Protein AF-A0A9E4Y826-F1 (afdb_monomer)

Secondary structure (DSSP, 8-state):
--GGG----TTSHHHHHHHHHHHHHHHHHHHHHHHHHHHHHHHHTTT---S---------EEEEEEPPPTTS-----S--S-SEEEEEESEEE--TT-EEEE---SSS-EEEEEE---TTTTSEEE-S--BSS-HHHHHHH--HHHHHHHHHHTT-EE-GGGTTTTGGGSGGGB--HHHHHHTTTTTEEEEEEE--SEE---

Mean predicted aligned error: 6.21 Å

Foldseek 3Di:
DPPVPDDDDPPDPVVVVVVVVQVVVVVVVVVVVVVVVVVVCVVCVVPDDDPDDDDDDWDAFHKDADADDPPDDPDDDDRPGRPDIDGGHQKTAQAAQDWHKADEFLLAKIFTKHWNRDVVCVRMAGNYQDFPDDLVRLLVPPDLVVLVVSNVVSQAAEDSVCSSVCSCRRNNRGHDRVVSVVVCVNTIDTPDIGRHRYDYDD

Sequence (202 aa):
EHRDLSYLPQGTDGYHSYVHDMLWAQRWAKLNRMRMMTAVEGAIHRHITPSRVVDFDCHHNYAEALEPPESAPESGTDSDAPERWLIRKGAIAAYEGMLGVVPGSMGTDSYIVRGLGNEDALNTAPHGAGRMLGRGEARRTLSVDEFKSEMEAAGRVWDMHRADRLLDEAPSAYKPIEQVIADSDQLIEVEYQLSAIINCKG

Solvent-accessible surface area (backbone atoms only — not comparable to full-atom values): 11808 Å² total; per-residue (Å²): 132,63,83,91,69,74,82,65,62,84,92,35,72,66,27,55,52,48,53,52,53,50,53,50,51,53,51,50,52,50,53,51,50,52,54,51,48,56,53,50,51,60,56,47,58,76,79,47,84,75,95,73,87,87,86,84,84,72,64,30,73,49,72,45,74,38,77,70,62,94,85,58,80,86,79,82,68,100,58,95,61,61,86,40,74,50,75,33,75,64,24,22,66,9,40,62,74,34,70,34,59,32,46,39,44,80,49,46,50,27,34,37,30,29,13,59,37,31,67,93,55,68,22,37,35,73,25,45,35,52,70,73,42,56,56,75,50,21,58,72,72,57,53,56,68,57,45,50,50,52,31,56,75,49,66,42,47,58,68,69,91,45,36,81,81,40,35,55,50,29,46,89,23,37,41,65,40,66,56,52,54,63,76,31,62,78,24,39,46,82,75,42,84,42,77,63,60,69,51,91,83,133

Structure (mmCIF, N/CA/C/O backbone):
data_AF-A0A9E4Y826-F1
#
_entry.id   AF-A0A9E4Y826-F1
#
loop_
_atom_site.group_PDB
_atom_site.id
_atom_site.type_symbol
_atom_site.label_atom_id
_atom_site.label_alt_id
_atom_site.label_comp_id
_atom_site.label_asym_id
_atom_site.label_entity_id
_atom_site.label_seq_id
_atom_site.pdbx_PDB_ins_code
_atom_site.Cartn_x
_atom_site.Cartn_y
_atom_site.Cartn_z
_atom_site.occupancy
_atom_site.B_iso_or_equiv
_atom_site.auth_seq_id
_atom_site.auth_comp_id
_atom_site.auth_asym_id
_atom_site.auth_atom_id
_atom_site.pdbx_PDB_model_num
ATOM 1 N N . GLU A 1 1 ? 3.886 7.135 30.939 1.00 58.72 1 GLU A N 1
ATOM 2 C CA . GLU A 1 1 ? 3.181 6.949 29.653 1.00 58.72 1 GLU A CA 1
ATOM 3 C C . GLU A 1 1 ? 4.199 6.839 28.533 1.00 58.72 1 GLU A C 1
ATOM 5 O O . GLU A 1 1 ? 5.200 7.551 28.567 1.00 58.72 1 GLU A O 1
ATOM 10 N N . HIS A 1 2 ? 3.998 5.920 27.588 1.00 69.69 2 HIS A N 1
ATOM 11 C CA . HIS A 1 2 ? 4.854 5.822 26.409 1.00 69.69 2 HIS A CA 1
ATOM 12 C C . HIS A 1 2 ? 4.436 6.923 25.431 1.00 69.69 2 HIS A C 1
ATOM 14 O O . HIS A 1 2 ? 3.288 6.939 24.994 1.00 69.69 2 HIS A O 1
ATOM 20 N N . ARG A 1 3 ? 5.343 7.851 25.102 1.00 77.50 3 ARG A N 1
ATOM 21 C CA . ARG A 1 3 ? 5.033 9.053 24.301 1.00 77.50 3 ARG A CA 1
ATOM 22 C C . ARG A 1 3 ? 4.355 8.720 22.962 1.00 77.50 3 ARG A C 1
ATOM 24 O O . ARG A 1 3 ? 3.469 9.448 22.524 1.00 77.50 3 ARG A O 1
ATOM 31 N N . ASP A 1 4 ? 4.717 7.581 22.376 1.00 81.62 4 ASP A N 1
ATOM 32 C CA . ASP A 1 4 ? 4.201 7.118 21.080 1.00 81.62 4 ASP A CA 1
ATOM 33 C C . ASP A 1 4 ? 2.867 6.351 21.159 1.00 81.62 4 ASP A C 1
ATOM 35 O O . ASP A 1 4 ? 2.341 5.942 20.129 1.00 81.62 4 ASP A O 1
ATOM 39 N N . LEU A 1 5 ? 2.314 6.154 22.363 1.00 88.06 5 LEU A N 1
ATOM 40 C CA . LEU A 1 5 ? 1.029 5.480 22.609 1.00 88.06 5 LEU A CA 1
ATOM 41 C C . LEU A 1 5 ? 0.005 6.427 23.258 1.00 88.06 5 LEU A C 1
ATOM 43 O O . LEU A 1 5 ? -0.846 6.004 24.038 1.00 88.06 5 LEU A O 1
ATOM 47 N N . SER A 1 6 ? 0.114 7.726 22.967 1.00 89.19 6 SER A N 1
ATOM 48 C CA . SER A 1 6 ? -0.864 8.728 23.404 1.00 89.19 6 SER A CA 1
ATOM 49 C C . SER A 1 6 ? -2.255 8.406 22.841 1.00 89.19 6 SER A C 1
ATOM 51 O O . SER A 1 6 ? -2.379 8.067 21.664 1.00 89.19 6 SER A O 1
ATOM 53 N N . TYR A 1 7 ? -3.298 8.542 23.660 1.00 89.69 7 TYR A N 1
ATOM 54 C CA . TYR A 1 7 ? -4.688 8.280 23.278 1.00 89.69 7 TYR A CA 1
ATOM 55 C C . TYR A 1 7 ? -5.623 9.365 23.824 1.00 89.69 7 TYR A C 1
ATOM 57 O O . TYR A 1 7 ? -5.281 10.080 24.766 1.00 89.69 7 TYR A O 1
ATOM 65 N N . LEU A 1 8 ? -6.806 9.487 23.221 1.00 89.69 8 LEU A N 1
ATOM 66 C CA . LEU A 1 8 ? -7.865 10.395 23.660 1.00 89.69 8 LEU A CA 1
ATOM 67 C C . LEU A 1 8 ? -9.017 9.561 24.234 1.00 89.69 8 LEU A C 1
ATOM 69 O O . LEU A 1 8 ? -9.577 8.750 23.494 1.00 89.69 8 LEU A O 1
ATOM 73 N N . PRO A 1 9 ? -9.374 9.722 25.521 1.00 88.81 9 PRO A N 1
ATOM 74 C CA . PRO A 1 9 ? -10.486 8.983 26.106 1.00 88.81 9 PRO A CA 1
ATOM 75 C C . PRO A 1 9 ? -11.803 9.280 25.381 1.00 88.81 9 PRO A C 1
ATOM 77 O O . PRO A 1 9 ? -12.126 10.443 25.116 1.00 88.81 9 PRO A O 1
ATOM 80 N N . GLN A 1 10 ? -12.563 8.229 25.077 1.00 85.81 10 GLN A N 1
ATOM 81 C CA . GLN A 1 10 ? -13.866 8.332 24.424 1.00 85.81 10 GLN A CA 1
ATOM 82 C C . GLN A 1 10 ? -14.834 9.190 25.249 1.00 85.81 10 GLN A C 1
ATOM 84 O O . GLN A 1 10 ? -14.809 9.162 26.478 1.00 85.81 10 GLN A O 1
ATOM 89 N N . GLY A 1 11 ? -15.661 9.983 24.565 1.00 83.62 11 GLY A N 1
ATOM 90 C CA . GLY A 1 11 ? -16.609 10.907 25.199 1.00 83.62 11 GLY A CA 1
ATOM 91 C C . GLY A 1 11 ? -16.012 12.253 25.630 1.00 83.62 11 GLY A C 1
ATOM 92 O O . GLY A 1 11 ? -16.741 13.114 26.109 1.00 83.62 11 GLY A O 1
ATOM 93 N N . THR A 1 12 ? -14.702 12.469 25.464 1.00 89.94 12 THR A N 1
ATOM 94 C CA . THR A 1 12 ? -14.084 13.788 25.693 1.00 89.94 12 THR A CA 1
ATOM 95 C C . THR A 1 12 ? -14.201 14.691 24.463 1.00 89.94 12 THR A C 1
ATOM 97 O O . THR A 1 12 ? -14.168 14.208 23.331 1.00 89.94 12 THR A O 1
ATOM 100 N N . ASP A 1 13 ? -14.232 16.014 24.652 1.00 91.06 13 ASP A N 1
ATOM 101 C CA . ASP A 1 13 ? -14.236 16.987 23.541 1.00 91.06 13 ASP A CA 1
ATOM 102 C C . ASP A 1 13 ? -13.064 16.775 22.569 1.00 91.06 13 ASP A C 1
ATOM 104 O O . ASP A 1 13 ? -13.214 16.887 21.349 1.00 91.06 13 ASP A O 1
ATOM 108 N N . GLY A 1 14 ? -11.894 16.412 23.111 1.00 92.25 14 GLY A N 1
ATOM 109 C CA . GLY A 1 14 ? -10.711 16.072 22.324 1.00 92.25 14 GLY A CA 1
ATOM 110 C C . GLY A 1 14 ? -10.938 14.846 21.439 1.00 92.25 14 GLY A C 1
ATOM 111 O O . GLY A 1 14 ? -10.606 14.886 20.256 1.00 92.25 14 GLY A O 1
ATOM 112 N N . TYR A 1 15 ? -11.551 13.787 21.977 1.00 90.50 15 TYR A N 1
ATOM 113 C CA . TYR A 1 15 ? -11.939 12.604 21.204 1.00 90.50 15 TYR A CA 1
ATOM 114 C C . TYR A 1 15 ? -12.922 12.956 20.082 1.00 90.50 15 TYR A C 1
ATOM 116 O O . TYR A 1 15 ? -12.680 12.590 18.934 1.00 90.50 15 TYR A O 1
ATOM 124 N N . HIS A 1 16 ? -13.989 13.702 20.383 1.00 86.12 16 HIS A N 1
ATOM 125 C CA . HIS A 1 16 ? -14.987 14.082 19.377 1.00 86.12 16 HIS A CA 1
ATOM 126 C C . HIS A 1 16 ? -14.372 14.918 18.250 1.00 86.12 16 HIS A C 1
ATOM 128 O O . HIS A 1 16 ? -14.622 14.646 17.074 1.00 86.12 16 HIS A O 1
ATOM 134 N N . SER A 1 17 ? -13.510 15.875 18.603 1.00 92.31 17 SER A N 1
ATOM 135 C CA . SER A 1 17 ? -12.782 16.699 17.632 1.00 92.31 17 SER A CA 1
ATOM 136 C C . SER A 1 17 ? -11.847 15.851 16.764 1.00 92.31 17 SER A C 1
ATOM 138 O O . SER A 1 17 ? -11.862 15.963 15.541 1.00 92.31 17 SER A O 1
ATOM 140 N N . TYR A 1 18 ? -11.081 14.941 17.379 1.00 93.12 18 TYR A N 1
ATOM 141 C CA . TYR A 1 18 ? -10.186 14.041 16.652 1.00 93.12 18 TYR A CA 1
ATOM 142 C C . TYR A 1 18 ? -10.940 13.131 15.679 1.00 93.12 18 TYR A C 1
ATOM 144 O O . TYR A 1 18 ? -10.547 13.033 14.519 1.00 93.12 18 TYR A O 1
ATOM 152 N N . VAL A 1 19 ? -12.020 12.481 16.124 1.00 90.56 19 VAL A N 1
ATOM 153 C CA . VAL A 1 19 ? -12.812 11.582 15.272 1.00 90.56 19 VAL A CA 1
ATOM 154 C C . VAL A 1 19 ? -13.410 12.348 14.095 1.00 90.56 19 VAL A C 1
ATOM 156 O O . VAL A 1 19 ? -13.312 11.882 12.960 1.00 90.56 19 VAL A O 1
ATOM 159 N N . HIS A 1 20 ? -13.975 13.533 14.340 1.00 88.19 20 HIS A N 1
ATOM 160 C CA . HIS A 1 20 ? -14.485 14.402 13.282 1.00 88.19 20 HIS A CA 1
ATOM 161 C C . HIS A 1 20 ? -13.407 14.699 12.224 1.00 88.19 20 HIS A C 1
ATOM 163 O O . HIS A 1 20 ? -13.611 14.434 11.034 1.00 88.19 20 HIS A O 1
ATOM 169 N N . ASP A 1 21 ? -12.243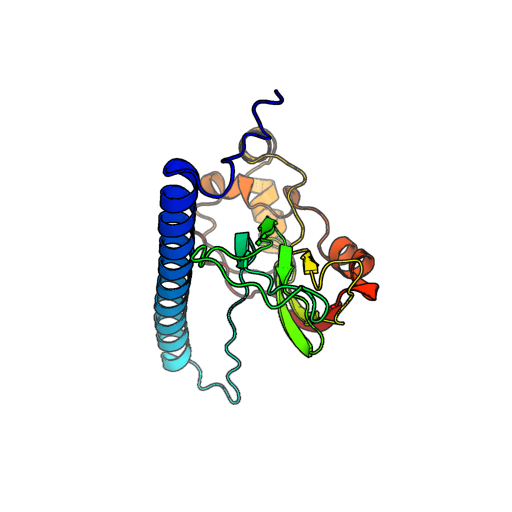 15.191 12.653 1.00 95.62 21 ASP A N 1
ATOM 170 C CA . ASP A 1 21 ? -11.164 15.601 11.751 1.00 95.62 21 ASP A CA 1
ATOM 171 C C . ASP A 1 21 ? -10.527 14.408 11.026 1.00 95.62 21 ASP A C 1
ATOM 173 O O . ASP A 1 21 ? -10.215 14.489 9.835 1.00 95.62 21 ASP A O 1
ATOM 177 N N . MET A 1 22 ? -10.384 13.271 11.710 1.00 94.19 22 MET A N 1
ATOM 178 C CA . MET A 1 22 ? -9.906 12.018 11.129 1.00 94.19 22 MET A CA 1
ATOM 179 C C . MET A 1 22 ? -10.846 11.537 10.018 1.00 94.19 22 MET A C 1
ATOM 181 O O . MET A 1 22 ? -10.390 11.260 8.906 1.00 94.19 22 MET A O 1
ATOM 185 N N . LEU A 1 23 ? -12.157 11.471 10.273 1.00 91.62 23 LEU A N 1
ATOM 186 C CA . LEU A 1 23 ? -13.143 11.054 9.271 1.00 91.62 23 LEU A CA 1
ATOM 187 C C . LEU A 1 23 ? -13.183 12.024 8.083 1.00 91.62 23 LEU A C 1
ATOM 189 O O . LEU A 1 23 ? -13.259 11.590 6.926 1.00 91.62 23 LEU A O 1
ATOM 193 N N . TRP A 1 24 ? -13.063 13.329 8.344 1.00 95.19 24 TRP A N 1
ATOM 194 C CA . TRP A 1 24 ? -12.927 14.337 7.296 1.00 95.19 24 TRP A CA 1
ATOM 195 C C . TRP A 1 24 ? -11.676 14.098 6.437 1.00 95.19 24 TRP A C 1
ATOM 197 O O . TRP A 1 24 ? -11.775 14.067 5.207 1.00 95.19 24 TRP A O 1
ATOM 207 N N . ALA A 1 25 ? -10.517 13.851 7.056 1.00 97.62 25 ALA A N 1
ATOM 208 C CA . ALA A 1 25 ? -9.260 13.599 6.353 1.00 97.62 25 ALA A CA 1
ATOM 209 C C .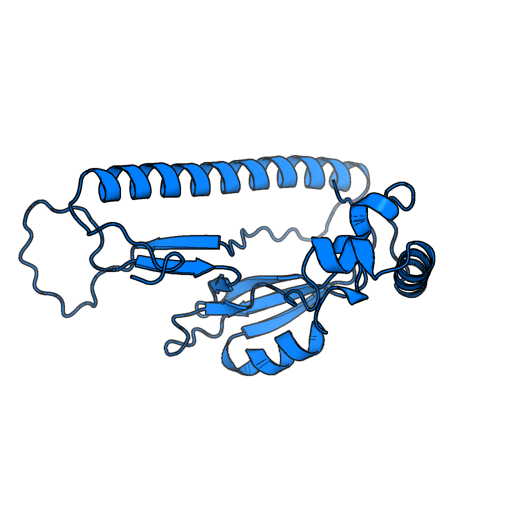 ALA A 1 25 ? -9.319 12.316 5.506 1.00 97.62 25 ALA A C 1
ATOM 211 O O . ALA A 1 25 ? -8.872 12.311 4.356 1.00 97.62 25 ALA A O 1
ATOM 212 N N . GLN A 1 26 ? -9.937 11.249 6.025 1.00 95.25 26 GLN A N 1
ATOM 213 C CA . GLN A 1 26 ? -10.173 10.011 5.274 1.00 95.25 26 GLN A CA 1
ATOM 214 C C . GLN A 1 26 ? -11.049 10.261 4.039 1.00 95.25 26 GLN A C 1
ATOM 216 O O . GLN A 1 26 ? -10.732 9.787 2.943 1.00 95.25 26 GLN A O 1
ATOM 221 N N . ARG A 1 27 ? -12.125 11.049 4.184 1.00 94.38 27 ARG A N 1
ATOM 222 C CA . ARG A 1 27 ? -13.000 11.430 3.066 1.00 94.38 27 ARG A CA 1
ATOM 223 C C . ARG A 1 27 ? -12.259 12.274 2.032 1.00 94.38 27 ARG A C 1
ATOM 225 O O . ARG A 1 27 ? -12.389 12.014 0.836 1.00 94.38 27 ARG A O 1
ATOM 232 N N . TRP A 1 28 ? -11.473 13.253 2.476 1.00 96.94 28 TRP A N 1
ATOM 233 C CA . TRP A 1 28 ? -10.645 14.069 1.591 1.00 96.94 28 TRP A CA 1
ATOM 234 C C . TRP A 1 28 ? -9.667 13.199 0.791 1.00 96.94 28 TRP A C 1
ATOM 236 O O . TRP A 1 28 ? -9.604 13.315 -0.432 1.00 96.94 28 TRP A O 1
ATOM 246 N N . ALA A 1 29 ? -8.975 12.264 1.451 1.00 96.25 29 ALA A N 1
ATOM 247 C CA . ALA A 1 29 ? -8.018 11.369 0.804 1.00 96.25 29 ALA A CA 1
ATOM 248 C C . ALA A 1 29 ? -8.681 10.481 -0.261 1.00 96.25 29 ALA A C 1
ATOM 250 O O . ALA A 1 29 ? -8.135 10.333 -1.356 1.00 96.25 29 ALA A O 1
ATOM 251 N N . LYS A 1 30 ? -9.878 9.947 0.023 1.00 94.44 30 LYS A N 1
ATOM 252 C CA . LYS A 1 30 ? -10.675 9.188 -0.952 1.00 94.44 30 LYS A CA 1
ATOM 253 C C . LYS A 1 30 ? -11.028 10.039 -2.172 1.00 94.44 30 LYS A C 1
ATOM 255 O O . LYS A 1 30 ? -10.778 9.625 -3.300 1.00 94.44 30 LYS A O 1
ATOM 260 N N . LEU A 1 31 ? -11.552 11.248 -1.961 1.00 96.19 31 LEU A N 1
ATOM 261 C CA . LEU A 1 31 ? -11.911 12.154 -3.057 1.00 96.19 31 LEU A CA 1
ATOM 262 C C . LEU A 1 31 ? -10.691 12.573 -3.886 1.00 96.19 31 LEU A C 1
ATOM 264 O O . LEU A 1 31 ? -10.787 12.662 -5.109 1.00 96.19 31 LEU A O 1
ATOM 268 N N . ASN A 1 32 ? -9.538 12.779 -3.247 1.00 96.56 32 ASN A N 1
ATOM 269 C CA . ASN A 1 32 ? -8.286 13.050 -3.944 1.00 96.56 32 ASN A CA 1
ATOM 270 C C . ASN A 1 32 ? -7.879 11.869 -4.844 1.00 96.56 32 ASN A C 1
ATOM 272 O O . ASN A 1 32 ? -7.608 12.072 -6.027 1.00 96.56 32 ASN A O 1
ATOM 276 N N . ARG A 1 33 ? -7.913 10.628 -4.329 1.00 95.19 33 ARG A N 1
ATOM 277 C CA . ARG A 1 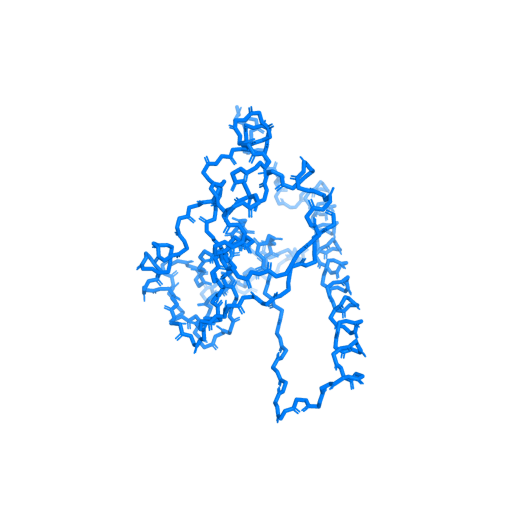33 ? -7.649 9.417 -5.131 1.00 95.19 33 ARG A CA 1
ATOM 278 C C . ARG A 1 33 ? -8.616 9.275 -6.298 1.00 95.19 33 ARG A C 1
ATOM 280 O O . ARG A 1 33 ? -8.160 9.072 -7.416 1.00 95.19 33 ARG A O 1
ATOM 287 N N . MET A 1 34 ? -9.912 9.482 -6.075 1.00 94.62 34 MET A N 1
ATOM 288 C CA . MET A 1 34 ? -10.911 9.446 -7.148 1.00 94.62 34 MET A CA 1
ATOM 289 C C . MET A 1 34 ? -10.604 10.467 -8.252 1.00 94.62 34 MET A C 1
ATOM 291 O O . MET A 1 34 ? -10.680 10.140 -9.432 1.00 94.62 34 MET A O 1
ATOM 295 N N . ARG A 1 35 ? -10.196 11.694 -7.894 1.00 96.31 35 ARG A N 1
ATOM 296 C CA . ARG A 1 35 ? -9.804 12.712 -8.884 1.00 96.31 35 ARG A CA 1
ATOM 297 C C . ARG A 1 35 ? -8.557 12.318 -9.672 1.00 96.31 35 ARG A C 1
ATOM 299 O O . ARG A 1 35 ? -8.529 12.539 -10.881 1.00 96.31 35 ARG A O 1
ATOM 306 N N . MET A 1 36 ? -7.558 11.725 -9.017 1.00 94.50 36 MET A N 1
ATOM 307 C CA . MET A 1 36 ? -6.372 11.195 -9.698 1.00 94.50 36 MET A CA 1
ATOM 308 C C . MET A 1 36 ? -6.737 10.047 -10.645 1.00 94.50 36 MET A C 1
ATOM 310 O O . MET A 1 36 ? -6.301 10.064 -11.793 1.00 94.50 36 MET A O 1
ATOM 314 N N . MET A 1 37 ? -7.584 9.108 -10.209 1.00 93.31 37 MET A N 1
ATOM 315 C CA . MET A 1 37 ? -8.044 7.988 -11.037 1.00 93.31 37 MET A CA 1
ATOM 316 C C . MET A 1 37 ? -8.761 8.475 -12.293 1.00 93.31 37 MET A C 1
ATOM 318 O O . MET A 1 37 ? -8.372 8.090 -13.390 1.00 93.31 37 MET A O 1
ATOM 322 N N . THR A 1 38 ? -9.697 9.422 -12.171 1.00 93.88 38 THR A N 1
ATOM 323 C CA . THR A 1 38 ? -10.363 10.023 -13.339 1.00 93.88 38 THR A CA 1
ATOM 324 C C . THR A 1 38 ? -9.366 10.645 -14.325 1.00 93.88 38 THR A C 1
ATOM 326 O O . THR A 1 38 ? -9.525 10.519 -15.540 1.00 93.88 38 THR A O 1
ATOM 329 N N . ALA A 1 39 ? -8.326 11.326 -13.831 1.00 94.75 39 ALA A N 1
ATOM 330 C CA . ALA A 1 39 ? -7.310 11.930 -14.692 1.00 94.75 39 ALA A CA 1
ATOM 331 C C . ALA A 1 39 ? -6.446 10.875 -15.408 1.00 94.75 39 ALA A C 1
ATOM 333 O O . ALA A 1 39 ? -6.153 11.031 -16.597 1.00 94.75 39 ALA A O 1
ATOM 334 N N . VAL A 1 40 ? -6.065 9.802 -14.706 1.00 91.88 40 VAL A N 1
ATOM 335 C CA . VAL A 1 40 ? -5.280 8.686 -15.256 1.00 91.88 40 VAL A CA 1
ATOM 336 C C . VAL A 1 40 ? -6.088 7.906 -16.288 1.00 91.88 40 VAL A C 1
ATOM 338 O O . VAL A 1 40 ? -5.608 7.708 -17.402 1.00 91.88 40 VAL A O 1
ATOM 341 N N . GLU A 1 41 ? -7.331 7.539 -15.981 1.00 91.75 41 GLU A N 1
ATOM 342 C CA . GLU A 1 41 ? -8.238 6.882 -16.929 1.00 91.75 41 GLU A CA 1
ATOM 343 C C . GLU A 1 41 ? -8.442 7.734 -18.180 1.00 91.75 41 GLU A C 1
ATOM 345 O O . GLU A 1 41 ? -8.295 7.248 -19.299 1.00 91.75 41 GLU A O 1
ATOM 350 N N . GLY A 1 42 ? -8.687 9.037 -18.006 1.00 93.25 42 GLY A N 1
ATOM 351 C CA . GLY A 1 42 ? -8.801 9.972 -19.119 1.00 93.25 42 GLY A CA 1
ATOM 352 C C . GLY A 1 42 ? -7.527 10.068 -19.964 1.00 93.25 42 GLY A C 1
ATOM 353 O O . GLY A 1 42 ? -7.611 10.341 -21.160 1.00 93.25 42 GLY A O 1
ATOM 354 N N . ALA A 1 43 ? -6.346 9.848 -19.379 1.00 92.94 43 ALA A N 1
ATOM 355 C CA . ALA A 1 43 ? -5.087 9.785 -20.115 1.00 92.94 43 ALA A CA 1
ATOM 356 C C . ALA A 1 43 ? -4.917 8.475 -20.886 1.00 92.94 43 ALA A C 1
ATOM 358 O O . ALA A 1 43 ? -4.550 8.512 -22.060 1.00 92.94 43 ALA A O 1
ATOM 359 N N . ILE A 1 44 ? -5.241 7.346 -20.258 1.00 91.31 44 ILE A N 1
ATOM 360 C CA . ILE A 1 44 ? -5.169 6.018 -20.874 1.00 91.31 44 ILE A CA 1
ATOM 361 C C . ILE A 1 44 ? -6.166 5.913 -22.035 1.00 91.31 44 ILE A C 1
ATOM 363 O O . ILE A 1 44 ? -5.780 5.513 -23.132 1.00 91.31 44 ILE A O 1
ATOM 367 N N . HIS A 1 45 ? -7.411 6.365 -21.847 1.00 92.69 45 HIS A N 1
ATOM 368 C CA . HIS A 1 45 ? -8.480 6.289 -22.851 1.00 92.69 45 HIS A CA 1
ATOM 369 C C . HIS A 1 45 ? -8.207 7.070 -24.143 1.00 92.69 45 HIS A C 1
ATOM 371 O O . HIS A 1 45 ? -8.829 6.790 -25.165 1.00 92.69 45 HIS A O 1
ATOM 377 N N . ARG A 1 46 ? -7.256 8.016 -24.147 1.00 95.12 46 ARG A N 1
ATOM 378 C CA . ARG A 1 46 ? -6.819 8.691 -25.384 1.00 95.12 46 ARG A CA 1
ATOM 379 C C . ARG A 1 46 ? -5.990 7.798 -26.305 1.00 95.12 46 ARG A C 1
ATOM 381 O O . ARG A 1 46 ? -5.858 8.114 -27.483 1.00 95.12 46 ARG A O 1
ATOM 388 N N . HIS A 1 47 ? -5.412 6.726 -25.772 1.00 94.44 47 HIS A N 1
ATOM 389 C CA . HIS A 1 47 ? -4.479 5.860 -26.491 1.00 94.44 47 HIS A CA 1
ATOM 390 C C . HIS A 1 47 ? -4.932 4.399 -26.531 1.00 94.44 47 HIS A C 1
ATOM 392 O O . HIS A 1 47 ? -4.570 3.680 -27.458 1.00 94.44 47 HIS A O 1
ATOM 398 N N . ILE A 1 48 ? -5.706 3.955 -25.539 1.00 91.94 48 ILE A N 1
ATOM 399 C CA . ILE A 1 48 ? -6.114 2.562 -25.360 1.00 91.94 48 ILE A CA 1
ATOM 400 C C . ILE A 1 48 ? -7.600 2.524 -25.006 1.00 91.94 48 ILE A C 1
ATOM 402 O O . ILE A 1 48 ? -8.041 3.212 -24.091 1.00 91.94 48 ILE A O 1
ATOM 406 N N . THR A 1 49 ? -8.368 1.672 -25.682 1.00 92.56 49 THR A N 1
ATOM 407 C CA . THR A 1 49 ? -9.730 1.324 -25.259 1.00 92.56 49 THR A CA 1
ATOM 408 C C . THR A 1 49 ? -9.686 -0.017 -24.524 1.00 92.56 49 THR A C 1
ATOM 410 O O . THR A 1 49 ? -9.462 -1.042 -25.171 1.00 92.56 49 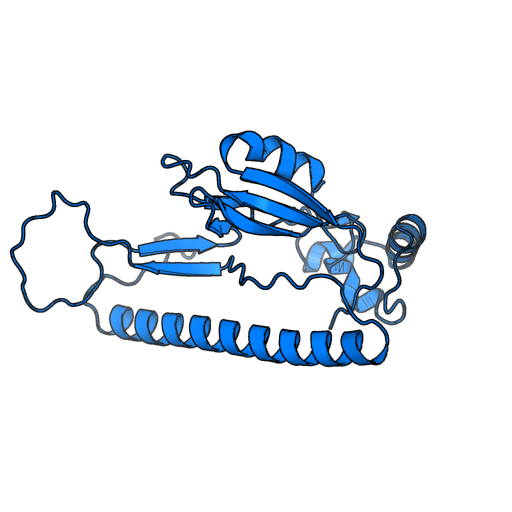THR A O 1
ATOM 413 N N . PRO A 1 50 ? -9.845 -0.045 -23.189 1.00 88.38 50 PRO A N 1
ATOM 414 C CA . PRO A 1 50 ? -9.793 -1.290 -22.437 1.00 88.38 50 PRO A CA 1
ATOM 415 C C . PRO A 1 50 ? -11.017 -2.159 -22.739 1.00 88.38 50 PRO A C 1
ATOM 417 O O . PRO A 1 50 ? -12.135 -1.665 -22.864 1.00 88.38 50 PRO A O 1
ATOM 420 N N . SER A 1 51 ? -10.815 -3.474 -22.810 1.00 91.00 51 SER A N 1
ATOM 421 C CA . SER A 1 51 ? -11.912 -4.447 -22.914 1.00 91.00 51 SER A CA 1
ATOM 422 C C . SER A 1 51 ? -12.648 -4.649 -21.586 1.00 91.00 51 SER A C 1
ATOM 424 O O . SER A 1 51 ? -13.796 -5.088 -21.575 1.00 91.00 51 SER A O 1
ATOM 426 N N . ARG A 1 52 ? -11.992 -4.331 -20.462 1.00 89.56 52 ARG A N 1
ATOM 427 C CA . ARG A 1 52 ? -12.534 -4.418 -19.105 1.00 89.56 52 ARG A CA 1
ATOM 428 C C . ARG A 1 52 ? -11.892 -3.357 -18.215 1.00 89.56 52 ARG A C 1
ATOM 430 O O . ARG A 1 52 ? -10.680 -3.169 -18.261 1.00 89.56 52 ARG A O 1
ATOM 437 N N . VAL A 1 53 ? -12.709 -2.726 -17.375 1.00 87.62 53 VAL A N 1
ATOM 438 C CA . VAL A 1 53 ? -12.273 -1.819 -16.305 1.00 87.62 53 VAL A CA 1
ATOM 439 C C . VAL A 1 53 ? -12.736 -2.402 -14.975 1.00 87.62 53 VAL A C 1
ATOM 441 O O . VAL A 1 53 ? -13.879 -2.844 -14.852 1.00 87.62 53 VAL A O 1
ATOM 444 N N . VAL A 1 54 ? -11.831 -2.453 -14.002 1.00 88.75 54 VAL A N 1
ATOM 445 C CA . VAL A 1 54 ? -12.118 -2.836 -12.617 1.00 88.75 54 VAL A CA 1
ATOM 446 C C . VAL A 1 54 ? -11.637 -1.684 -11.748 1.00 88.75 54 VAL A C 1
ATOM 448 O O . VAL A 1 54 ? -10.460 -1.340 -11.802 1.00 88.75 54 VAL A O 1
ATOM 451 N N . ASP A 1 55 ? -12.549 -1.095 -10.979 1.00 88.88 55 ASP A N 1
ATOM 452 C CA . ASP A 1 55 ? -12.274 0.026 -10.081 1.00 88.88 55 ASP A CA 1
ATOM 453 C C . ASP A 1 55 ? -12.661 -0.366 -8.653 1.00 88.88 55 ASP A C 1
ATOM 455 O O . ASP A 1 55 ? -13.756 -0.882 -8.411 1.00 88.88 55 ASP A O 1
ATOM 459 N N . PHE A 1 56 ? -11.737 -0.161 -7.719 1.00 91.75 56 PHE A N 1
ATOM 460 C CA . PHE A 1 56 ? -11.952 -0.347 -6.293 1.00 91.75 56 PHE A CA 1
ATOM 461 C C . PHE A 1 56 ? -10.959 0.504 -5.489 1.00 91.75 56 PHE A C 1
ATOM 463 O O . PHE A 1 56 ? -9.835 0.763 -5.917 1.00 91.75 56 PHE A O 1
ATOM 470 N N . ASP A 1 57 ? -11.372 0.933 -4.294 1.00 92.06 57 ASP A N 1
ATOM 471 C CA . ASP A 1 57 ? -10.535 1.718 -3.383 1.00 92.06 57 ASP A CA 1
ATOM 472 C C . ASP A 1 57 ? -9.914 0.809 -2.318 1.00 92.06 57 ASP A C 1
ATOM 474 O O . ASP A 1 57 ? -10.618 0.074 -1.629 1.00 92.06 57 ASP A O 1
ATOM 478 N N . CYS A 1 58 ? -8.594 0.894 -2.157 1.00 92.81 58 CYS A N 1
ATOM 479 C CA . CYS A 1 58 ? -7.836 0.127 -1.174 1.00 92.81 58 CYS A CA 1
ATOM 480 C C . CYS A 1 58 ? -7.155 1.086 -0.188 1.00 92.81 58 CYS A C 1
ATOM 482 O O . CYS A 1 58 ? -6.096 1.662 -0.462 1.00 92.81 58 CYS A O 1
ATOM 484 N N . HIS A 1 59 ? -7.788 1.300 0.966 1.00 92.31 59 HIS A N 1
ATOM 485 C CA . HIS A 1 59 ? -7.269 2.171 2.016 1.00 92.31 59 HIS A CA 1
ATOM 486 C C . HIS A 1 59 ? -6.411 1.375 3.006 1.00 92.31 59 HIS A C 1
ATOM 488 O O . HIS A 1 59 ? -6.770 0.259 3.367 1.00 92.31 59 HIS A O 1
ATOM 494 N N . HIS A 1 60 ? -5.297 1.955 3.465 1.00 93.88 60 HIS A N 1
ATOM 495 C CA . HIS A 1 60 ? -4.350 1.272 4.351 1.00 93.88 60 HIS A CA 1
ATOM 496 C C . HIS A 1 60 ? -3.924 2.043 5.611 1.00 93.88 60 HIS A C 1
ATOM 498 O O . HIS A 1 60 ? -3.089 1.559 6.371 1.00 93.88 60 HIS A O 1
ATOM 504 N N . ASN A 1 61 ? -4.453 3.252 5.822 1.00 95.25 61 ASN A N 1
ATOM 505 C CA . ASN A 1 61 ? -4.226 4.068 7.017 1.00 95.25 61 ASN A CA 1
ATOM 506 C C . ASN A 1 61 ? -5.540 4.747 7.408 1.00 95.25 61 ASN A C 1
ATOM 508 O O . ASN A 1 61 ? -5.821 5.855 6.956 1.00 95.25 61 ASN A O 1
ATOM 512 N N . TYR A 1 62 ? -6.365 4.061 8.191 1.00 94.88 62 TYR A N 1
ATOM 513 C CA . TYR A 1 62 ? -7.692 4.541 8.560 1.00 94.88 62 TYR A CA 1
ATOM 514 C C . TYR A 1 62 ? -8.198 3.883 9.834 1.00 94.88 62 TYR A C 1
ATOM 516 O O . TYR A 1 62 ? -7.680 2.850 10.256 1.00 94.88 62 TYR A O 1
ATOM 524 N N . ALA A 1 63 ? -9.233 4.475 10.414 1.00 93.75 63 ALA A N 1
ATOM 525 C CA . ALA A 1 63 ? -10.056 3.831 11.414 1.00 93.75 63 ALA A CA 1
ATOM 526 C C . ALA A 1 63 ? -11.497 3.701 10.913 1.00 93.75 63 ALA A C 1
ATOM 528 O O . ALA A 1 63 ? -12.013 4.585 10.216 1.00 93.75 63 ALA A O 1
ATOM 529 N N . GLU A 1 64 ? -12.136 2.595 11.279 1.00 90.62 64 GLU A N 1
ATOM 530 C CA . GLU A 1 64 ? -13.561 2.364 11.070 1.00 90.62 64 GLU A CA 1
ATOM 531 C C . GLU A 1 64 ? -14.255 2.001 12.380 1.00 90.62 64 GLU A C 1
ATOM 533 O O . GLU A 1 64 ? -13.666 1.378 13.266 1.00 90.62 64 GLU A O 1
ATOM 538 N N . ALA A 1 65 ? -15.503 2.439 12.498 1.00 87.12 65 ALA A N 1
ATOM 539 C CA . ALA A 1 65 ? -16.393 2.039 13.569 1.00 87.12 65 ALA A CA 1
ATOM 540 C C . ALA A 1 65 ? -16.732 0.555 13.401 1.00 87.12 65 ALA A C 1
ATOM 542 O O . ALA A 1 65 ? -17.212 0.161 12.340 1.00 87.12 65 ALA A O 1
ATOM 543 N N . LEU A 1 66 ? -16.504 -0.250 14.434 1.00 82.88 66 LEU A N 1
ATOM 544 C CA . LEU A 1 66 ? -17.070 -1.591 14.508 1.00 82.88 66 LEU A CA 1
ATOM 545 C C . LEU A 1 66 ? -18.415 -1.491 15.220 1.00 82.88 66 LEU A C 1
ATOM 547 O O . LEU A 1 66 ? -18.490 -0.923 16.315 1.00 82.88 66 LEU A O 1
ATOM 551 N N . GLU A 1 67 ? -19.465 -2.036 14.607 1.00 67.75 67 GLU A N 1
ATOM 552 C CA . GLU A 1 67 ? -20.737 -2.202 15.304 1.00 67.75 67 GLU A CA 1
ATOM 553 C C . GLU A 1 67 ? -20.553 -3.123 16.527 1.00 67.75 67 GLU A C 1
ATOM 555 O O . GLU A 1 67 ? -19.622 -3.948 16.564 1.00 67.75 67 GLU A O 1
ATOM 560 N N . PRO A 1 68 ? -21.394 -2.965 17.565 1.00 54.16 68 PRO A N 1
ATOM 561 C CA . PRO A 1 68 ? -21.410 -3.893 18.682 1.00 54.16 68 PRO A CA 1
ATOM 562 C C . PRO A 1 68 ? -21.584 -5.329 18.167 1.00 54.16 68 PRO A C 1
ATOM 564 O O . PRO A 1 68 ? -22.251 -5.542 17.153 1.00 54.16 68 PRO A O 1
ATOM 567 N N . PRO A 1 69 ? -21.018 -6.340 18.846 1.00 52.62 69 PRO A N 1
ATOM 568 C CA . PRO A 1 69 ? -21.424 -7.710 18.564 1.00 52.62 69 PRO A CA 1
ATOM 569 C C . PRO A 1 69 ? -22.941 -7.819 18.794 1.00 52.62 69 PRO A C 1
ATOM 571 O O . PRO A 1 69 ? -23.461 -7.169 19.701 1.00 52.62 69 PRO A O 1
ATOM 574 N N . GLU A 1 70 ? -23.646 -8.662 18.030 1.00 52.94 70 GLU A N 1
ATOM 575 C CA . GLU A 1 70 ? -25.110 -8.860 18.142 1.00 52.94 70 GLU A CA 1
ATOM 576 C C . GLU A 1 70 ? -25.589 -9.163 19.583 1.00 52.94 70 GLU A C 1
ATOM 578 O O . GLU A 1 70 ? -26.766 -9.034 19.901 1.00 52.94 70 GLU A O 1
ATOM 583 N N . SER A 1 71 ? -24.675 -9.548 20.479 1.00 51.38 71 SER A N 1
ATOM 584 C C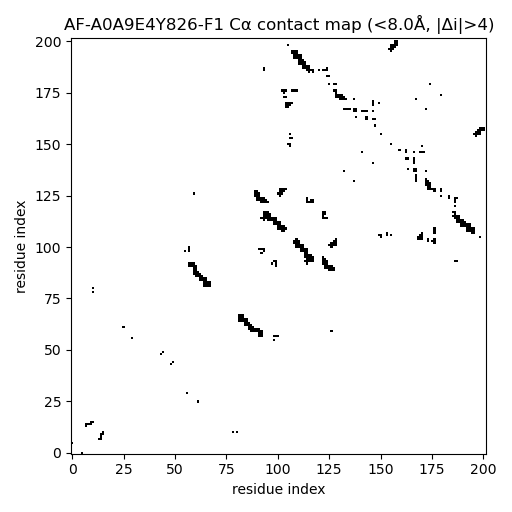A . SER A 1 71 ? -24.907 -9.797 21.902 1.00 51.38 71 SER A CA 1
ATOM 585 C C . SER A 1 71 ? -24.882 -8.557 22.816 1.00 51.38 71 SER A C 1
ATOM 587 O O . SER A 1 71 ? -24.978 -8.721 24.034 1.00 51.38 71 SER A O 1
ATOM 589 N N . ALA A 1 72 ? -24.675 -7.342 22.300 1.00 47.66 72 ALA A N 1
ATOM 590 C CA . ALA A 1 72 ? -24.639 -6.133 23.124 1.00 47.66 72 ALA A CA 1
ATOM 591 C C . ALA A 1 72 ? -26.058 -5.709 23.570 1.00 47.66 72 ALA A C 1
ATOM 593 O O . ALA A 1 72 ? -26.987 -5.732 22.762 1.00 47.66 72 ALA A O 1
ATOM 594 N N . PRO A 1 73 ? -26.269 -5.336 24.848 1.00 49.28 73 PRO A N 1
ATOM 595 C CA . PRO A 1 73 ? -27.591 -4.958 25.343 1.00 49.28 73 PRO A CA 1
ATOM 596 C C . PRO A 1 73 ? -28.116 -3.678 24.669 1.00 49.28 73 PRO A C 1
ATOM 598 O O . PRO A 1 73 ? -27.418 -2.671 24.610 1.00 49.28 73 PRO A O 1
ATOM 601 N N . GLU A 1 74 ? -29.386 -3.703 24.244 1.00 50.84 74 GLU A N 1
ATOM 602 C CA . GLU A 1 74 ? -30.132 -2.624 23.556 1.00 50.84 74 GLU A CA 1
ATOM 603 C C . GLU A 1 74 ? -30.302 -1.310 24.354 1.00 50.84 74 GLU A C 1
ATOM 605 O O . GLU A 1 74 ? -31.045 -0.419 23.936 1.00 50.84 74 GLU A O 1
ATOM 610 N N . SER A 1 75 ? -29.667 -1.146 25.519 1.00 49.28 75 SER A N 1
ATOM 611 C CA . SER A 1 75 ? -29.873 0.043 26.348 1.00 49.28 75 SER A CA 1
ATOM 612 C C . SER A 1 75 ? -29.114 1.245 25.785 1.00 49.28 75 SER A C 1
ATOM 614 O O . SER A 1 75 ? -28.001 1.559 26.206 1.00 49.28 75 SER A O 1
ATOM 616 N N . GLY A 1 76 ? -29.752 1.914 24.828 1.00 50.53 76 GLY A N 1
ATOM 617 C CA . GLY A 1 76 ? -29.351 3.203 24.296 1.00 50.53 76 GLY A CA 1
ATOM 618 C C . GLY A 1 76 ? -29.438 4.307 25.346 1.00 50.53 76 GLY A C 1
ATOM 619 O O . GLY A 1 76 ? -30.483 4.553 25.950 1.00 50.53 76 GLY A O 1
ATOM 620 N N . THR A 1 77 ? -28.329 5.016 25.505 1.00 43.06 77 THR A N 1
ATOM 621 C CA . THR A 1 77 ? -28.292 6.395 25.991 1.00 43.06 77 THR A CA 1
ATOM 622 C C . THR A 1 77 ? -27.375 7.169 25.054 1.00 43.06 77 THR A C 1
ATOM 624 O O . THR A 1 77 ? -26.221 6.775 24.963 1.00 43.06 77 THR A O 1
ATOM 627 N N . ASP A 1 78 ? -27.903 8.191 24.366 1.00 41.91 78 ASP A N 1
ATOM 628 C CA . ASP A 1 78 ? -27.314 9.384 23.696 1.00 41.91 78 ASP A CA 1
ATOM 629 C C . ASP A 1 78 ? -25.786 9.508 23.423 1.00 41.91 78 ASP A C 1
ATOM 631 O O . ASP A 1 78 ? -25.252 10.608 23.288 1.00 41.91 78 ASP A O 1
ATOM 635 N N . SER A 1 79 ? -25.046 8.412 23.284 1.00 45.28 79 SER A N 1
ATOM 636 C CA . SER A 1 79 ? -23.653 8.388 22.852 1.00 45.28 79 SER A CA 1
ATOM 637 C C . SER A 1 79 ? -23.579 7.696 21.495 1.00 45.28 79 SER A C 1
ATOM 639 O O . SER A 1 79 ? -23.251 6.517 21.414 1.00 45.28 79 SER A O 1
ATOM 641 N N . ASP A 1 80 ? -23.842 8.439 20.420 1.00 53.72 80 ASP A N 1
ATOM 642 C CA . ASP A 1 80 ? -23.693 8.018 19.009 1.00 53.72 80 ASP A CA 1
ATOM 643 C C . ASP A 1 80 ? -22.237 7.654 18.610 1.00 53.72 80 ASP A C 1
ATOM 645 O O . ASP A 1 80 ? -21.869 7.636 17.435 1.00 53.72 80 ASP A O 1
ATOM 649 N N . ALA A 1 81 ? -21.353 7.413 19.581 1.00 54.78 81 ALA A N 1
ATOM 650 C CA . ALA A 1 81 ? -19.983 6.993 19.348 1.00 54.78 81 ALA A CA 1
ATOM 651 C C . ALA A 1 81 ? -19.928 5.460 19.239 1.00 54.78 81 ALA A C 1
ATOM 653 O O . ALA A 1 81 ? -20.494 4.776 20.091 1.00 54.78 81 ALA A O 1
ATOM 654 N N . PRO A 1 82 ? -19.214 4.904 18.246 1.00 64.50 82 PRO A N 1
ATOM 655 C CA . PRO A 1 82 ? -19.101 3.458 18.101 1.00 64.50 82 PRO A CA 1
ATOM 656 C C . PRO A 1 82 ? -18.425 2.844 19.327 1.00 64.50 82 PRO A C 1
ATOM 658 O O . PRO A 1 82 ? -17.503 3.432 19.898 1.00 64.50 82 PRO A O 1
ATOM 661 N N . GLU A 1 83 ? -18.870 1.652 19.722 1.00 68.50 83 GLU A N 1
ATOM 662 C CA . GLU A 1 83 ? -18.346 0.961 20.906 1.00 68.50 83 GLU A CA 1
ATOM 663 C C . GLU A 1 83 ? -16.854 0.631 20.741 1.00 68.50 83 GLU A C 1
ATOM 665 O O . GLU A 1 83 ? -16.086 0.656 21.703 1.00 68.50 83 GLU A O 1
ATOM 670 N N . ARG A 1 84 ? -16.421 0.348 19.504 1.00 83.31 84 ARG A N 1
ATOM 671 C CA . ARG A 1 84 ? -15.033 0.017 19.177 1.00 83.31 84 ARG A CA 1
ATOM 672 C C . ARG A 1 84 ? -14.615 0.624 17.842 1.00 83.31 84 ARG A C 1
ATOM 674 O O . ARG A 1 84 ? -15.401 0.711 16.903 1.00 83.31 84 ARG A O 1
ATOM 681 N N . TRP A 1 85 ? -13.340 0.988 17.754 1.00 89.50 85 TRP A N 1
ATOM 682 C CA . TRP A 1 85 ? -12.688 1.385 16.508 1.00 89.50 85 TRP A CA 1
ATOM 683 C C . TRP A 1 85 ? -11.701 0.310 16.075 1.00 89.50 85 TRP A C 1
ATOM 685 O O . TRP A 1 85 ? -10.867 -0.123 16.872 1.00 89.50 85 TRP A O 1
ATOM 695 N N . LEU A 1 86 ? -11.740 -0.064 14.800 1.00 92.69 86 LEU A N 1
ATOM 696 C CA . LEU A 1 86 ? -10.676 -0.827 14.166 1.00 92.69 86 LEU A CA 1
ATOM 697 C C . LEU A 1 86 ? -9.725 0.135 13.469 1.00 92.69 86 LEU A C 1
ATOM 699 O O . LEU A 1 86 ? -10.103 0.803 12.511 1.00 92.69 86 LEU A O 1
ATOM 703 N N . ILE A 1 87 ? -8.489 0.205 13.958 1.00 94.25 87 ILE A N 1
ATOM 704 C CA . ILE A 1 87 ? -7.442 1.064 13.405 1.00 94.25 87 ILE A CA 1
ATOM 705 C C . ILE A 1 87 ? -6.519 0.211 12.542 1.00 94.25 87 ILE A C 1
ATOM 707 O O . ILE A 1 87 ? -5.868 -0.709 13.036 1.00 94.25 87 ILE A O 1
ATOM 711 N N . ARG A 1 88 ? -6.398 0.560 11.263 1.00 96.25 88 ARG A N 1
ATOM 712 C CA . ARG A 1 88 ? -5.429 -0.034 10.344 1.00 96.25 88 ARG A CA 1
ATOM 713 C C . ARG A 1 88 ? -4.358 0.987 10.002 1.00 96.25 88 ARG A C 1
ATOM 715 O O . ARG A 1 88 ? -4.661 2.081 9.529 1.00 96.25 88 ARG A O 1
ATOM 722 N N . LYS A 1 89 ? -3.097 0.620 10.228 1.00 94.75 89 LYS A N 1
ATOM 723 C CA . LYS A 1 89 ? -1.923 1.419 9.863 1.00 94.75 89 LYS A CA 1
ATOM 724 C C . LYS A 1 89 ? -0.944 0.549 9.084 1.00 94.75 89 LYS A C 1
ATOM 726 O O . LYS A 1 89 ? -0.334 -0.348 9.654 1.00 94.75 89 LYS A O 1
ATOM 731 N N . GLY A 1 90 ? -0.795 0.813 7.790 1.00 94.44 90 GLY A N 1
ATOM 732 C CA . GLY A 1 90 ? -0.033 -0.040 6.875 1.00 94.44 90 GLY A CA 1
ATOM 733 C C . GLY A 1 90 ? -0.708 -1.383 6.572 1.00 94.44 90 GLY A C 1
ATOM 734 O O . GLY A 1 90 ? -0.018 -2.335 6.212 1.00 94.44 90 GLY A O 1
ATOM 735 N N . ALA A 1 91 ? -2.032 -1.468 6.714 1.00 96.31 91 ALA A N 1
ATOM 736 C CA . ALA A 1 91 ? -2.794 -2.702 6.545 1.00 96.31 91 ALA A CA 1
ATOM 737 C C . ALA A 1 91 ? -4.142 -2.431 5.864 1.00 96.31 91 ALA A C 1
ATOM 739 O O . ALA A 1 91 ? -4.731 -1.375 6.077 1.00 96.31 91 ALA A O 1
ATOM 740 N N . ILE A 1 92 ? -4.623 -3.367 5.052 1.00 96.94 92 ILE A N 1
ATOM 741 C CA . ILE A 1 92 ? -5.839 -3.241 4.235 1.00 96.94 92 ILE A CA 1
ATOM 742 C C . ILE A 1 92 ? -6.971 -4.091 4.811 1.00 96.94 92 ILE A C 1
ATOM 744 O O . ILE A 1 92 ? -6.712 -5.073 5.503 1.00 96.94 92 ILE A O 1
ATOM 748 N N . ALA A 1 93 ? -8.222 -3.734 4.514 1.00 96.69 93 ALA A N 1
ATOM 749 C CA . ALA A 1 93 ? -9.335 -4.649 4.764 1.00 96.69 93 ALA A CA 1
ATOM 750 C C . ALA A 1 93 ? -9.219 -5.877 3.848 1.00 96.69 93 ALA A C 1
ATOM 752 O O . ALA A 1 93 ? -8.890 -5.748 2.670 1.00 96.69 93 ALA A O 1
ATOM 753 N N . ALA A 1 94 ? -9.495 -7.047 4.413 1.00 97.38 94 ALA A N 1
ATOM 754 C CA . ALA A 1 94 ? -9.414 -8.357 3.778 1.00 97.38 94 ALA A CA 1
ATOM 755 C C . ALA A 1 94 ? -10.609 -9.235 4.194 1.00 97.38 94 ALA A C 1
ATOM 757 O O . ALA A 1 94 ? -10.462 -10.428 4.457 1.00 97.38 94 ALA A O 1
ATOM 758 N N . TYR A 1 95 ? -11.797 -8.625 4.268 1.00 97.00 95 TYR A N 1
ATOM 759 C CA . TYR A 1 95 ? -13.059 -9.353 4.402 1.00 97.00 95 TYR A CA 1
ATOM 760 C C . TYR A 1 95 ? -13.205 -10.376 3.270 1.00 97.00 95 TYR A C 1
ATOM 762 O O . TYR A 1 95 ? -12.675 -10.164 2.174 1.00 97.00 95 TYR A O 1
ATOM 770 N N . GLU A 1 96 ? -13.928 -11.465 3.529 1.00 97.94 96 GLU A N 1
ATOM 771 C CA . GLU A 1 96 ? -14.116 -12.536 2.551 1.00 97.94 96 GLU A CA 1
ATOM 772 C C . GLU A 1 96 ? -14.628 -11.973 1.217 1.00 97.94 96 GLU A C 1
ATOM 774 O O . GLU A 1 96 ? -15.611 -11.231 1.150 1.00 97.94 96 GLU A O 1
ATOM 779 N N . GLY A 1 97 ? -13.912 -12.271 0.135 1.00 97.31 97 GLY A N 1
ATOM 780 C CA . GLY A 1 97 ? -14.281 -11.831 -1.205 1.00 97.31 97 GLY A CA 1
ATOM 781 C C . GLY A 1 97 ? -13.891 -10.393 -1.562 1.00 97.31 97 GLY A C 1
ATOM 782 O O . GLY A 1 97 ? -13.963 -10.038 -2.743 1.00 97.31 97 GLY A O 1
ATOM 783 N N . MET A 1 98 ? -13.441 -9.569 -0.611 1.00 96.75 98 MET A N 1
ATOM 784 C CA . MET A 1 98 ? -13.084 -8.169 -0.860 1.00 96.75 98 MET A CA 1
ATOM 785 C C . MET A 1 98 ? -11.776 -8.057 -1.648 1.00 96.75 98 MET A C 1
ATOM 787 O O . MET A 1 98 ? -10.777 -8.674 -1.289 1.00 96.75 98 MET A O 1
ATOM 791 N N . LEU A 1 99 ? -11.765 -7.242 -2.707 1.00 97.81 99 LEU A N 1
ATOM 792 C CA . LEU A 1 99 ? -10.540 -6.961 -3.456 1.00 97.81 99 LEU A CA 1
ATOM 793 C C . LEU A 1 99 ? -9.625 -5.997 -2.693 1.00 97.81 99 LEU A C 1
ATOM 795 O O . LEU A 1 99 ? -10.072 -4.993 -2.140 1.00 97.81 99 LEU A O 1
ATOM 799 N N . GLY A 1 100 ? -8.330 -6.287 -2.740 1.00 96.69 100 GLY A N 1
ATOM 800 C CA . GLY A 1 100 ? -7.255 -5.491 -2.171 1.00 96.69 100 GLY A CA 1
ATOM 801 C C . GLY A 1 100 ? -6.107 -5.295 -3.158 1.00 96.69 100 GLY A C 1
ATOM 802 O O . GLY A 1 100 ? -6.007 -5.973 -4.182 1.00 96.69 100 GLY A O 1
ATOM 803 N N . VAL A 1 101 ? -5.227 -4.349 -2.835 1.00 96.44 101 VAL A N 1
ATOM 804 C CA . VAL A 1 101 ? -3.960 -4.134 -3.547 1.00 96.44 101 VAL A CA 1
ATOM 805 C C . VAL A 1 101 ? -2.822 -4.223 -2.549 1.00 96.44 101 VAL A C 1
ATOM 807 O O . VAL A 1 101 ? -2.834 -3.496 -1.550 1.00 96.44 101 VAL A O 1
ATOM 810 N N . VAL A 1 102 ? -1.832 -5.053 -2.874 1.00 96.69 102 VAL A N 1
ATOM 811 C CA . VAL A 1 102 ? -0.557 -5.140 -2.166 1.00 96.69 102 VAL A CA 1
ATOM 812 C C . VAL A 1 102 ? 0.558 -4.632 -3.091 1.00 96.69 102 VAL A C 1
ATOM 814 O O . VAL A 1 102 ? 1.019 -5.390 -3.950 1.00 96.69 102 VAL A O 1
ATOM 817 N N . PRO A 1 103 ? 0.981 -3.351 -3.011 1.00 94.81 103 PRO A N 1
ATOM 818 C CA . PRO A 1 103 ? 2.044 -2.843 -3.849 1.00 94.81 103 PRO A CA 1
ATOM 819 C C . PRO A 1 103 ? 3.411 -3.327 -3.362 1.00 94.81 103 PRO A C 1
ATOM 821 O O . PRO A 1 103 ? 3.704 -3.369 -2.160 1.00 94.81 103 PRO A O 1
ATOM 824 N N . GLY A 1 104 ? 4.265 -3.640 -4.332 1.00 93.44 104 GLY A N 1
ATOM 825 C CA . GLY A 1 104 ? 5.694 -3.807 -4.122 1.00 93.44 104 GLY A CA 1
ATOM 826 C C . GLY A 1 104 ? 6.423 -2.463 -4.037 1.00 93.44 104 GLY A C 1
ATOM 827 O O . GLY A 1 104 ? 5.934 -1.475 -3.488 1.00 93.44 104 GLY A O 1
ATOM 828 N N . SER A 1 105 ? 7.625 -2.433 -4.598 1.00 92.06 105 SER A N 1
ATOM 829 C CA . SER A 1 105 ? 8.478 -1.254 -4.738 1.00 92.06 105 SER A CA 1
ATOM 830 C C . SER A 1 105 ? 8.418 -0.702 -6.167 1.00 92.06 105 SER A C 1
ATOM 832 O O . SER A 1 105 ? 7.716 -1.236 -7.024 1.00 92.06 105 SER A O 1
ATOM 834 N N . MET A 1 106 ? 9.199 0.342 -6.467 1.00 92.56 106 MET A N 1
ATOM 835 C CA . MET A 1 106 ? 9.303 0.852 -7.841 1.00 92.56 106 MET A CA 1
ATOM 836 C C . MET A 1 106 ? 9.806 -0.199 -8.844 1.00 92.56 106 MET A C 1
ATOM 838 O O . MET A 1 106 ? 9.450 -0.117 -10.017 1.00 92.56 106 MET A O 1
ATOM 842 N N . GLY A 1 107 ? 10.604 -1.174 -8.398 1.00 92.00 107 GLY A N 1
ATOM 843 C CA . GLY A 1 107 ? 11.222 -2.198 -9.248 1.00 92.00 107 GLY A CA 1
ATOM 844 C C . GLY A 1 107 ? 10.579 -3.581 -9.157 1.00 92.00 107 GLY A C 1
ATOM 845 O O . GLY A 1 107 ? 10.934 -4.452 -9.944 1.00 92.00 107 GLY A O 1
ATOM 846 N N . THR A 1 108 ? 9.632 -3.795 -8.241 1.00 92.88 108 THR A N 1
ATOM 847 C CA . THR A 1 108 ? 9.001 -5.107 -8.027 1.00 92.88 108 THR A CA 1
ATOM 848 C C . THR A 1 108 ? 7.520 -5.098 -8.392 1.00 92.88 108 THR A C 1
ATOM 850 O O . THR A 1 108 ? 6.923 -4.053 -8.671 1.00 92.88 108 THR A O 1
ATOM 853 N N . ASP A 1 109 ? 6.930 -6.284 -8.479 1.00 95.31 109 ASP A N 1
ATOM 854 C CA . ASP A 1 109 ? 5.527 -6.435 -8.852 1.00 95.31 109 ASP A CA 1
ATOM 855 C C . ASP A 1 109 ? 4.581 -6.011 -7.727 1.00 95.31 109 ASP A C 1
ATOM 857 O O . ASP A 1 109 ? 4.949 -5.903 -6.558 1.00 95.31 109 ASP A O 1
ATOM 861 N N . SER A 1 110 ? 3.344 -5.726 -8.113 1.00 95.50 110 SER A N 1
ATOM 862 C CA . SER A 1 110 ? 2.226 -5.473 -7.205 1.00 95.50 110 SER A CA 1
ATOM 863 C C . SER A 1 110 ? 1.173 -6.555 -7.390 1.00 95.50 110 SER A C 1
ATOM 865 O O . SER A 1 110 ? 1.086 -7.154 -8.458 1.00 95.50 110 SER A O 1
ATOM 867 N N . TYR A 1 111 ? 0.354 -6.791 -6.375 1.00 97.25 111 TYR A N 1
ATOM 868 C CA . TYR A 1 111 ? -0.616 -7.881 -6.384 1.00 97.25 111 TYR A CA 1
ATOM 869 C C . TYR A 1 111 ? -2.024 -7.339 -6.179 1.00 97.25 111 TYR A C 1
ATOM 871 O O . TYR A 1 111 ? -2.266 -6.541 -5.271 1.00 97.25 111 TYR A O 1
ATOM 879 N N . ILE A 1 112 ? -2.953 -7.778 -7.025 1.00 97.12 112 ILE A N 1
ATOM 880 C CA . ILE A 1 112 ? -4.382 -7.703 -6.732 1.00 97.12 112 ILE A CA 1
ATOM 881 C C . ILE A 1 112 ? -4.732 -8.973 -5.981 1.00 97.12 112 ILE A C 1
ATOM 883 O O . ILE A 1 112 ? -4.396 -10.072 -6.424 1.00 97.12 112 ILE A O 1
ATOM 887 N N . VAL A 1 113 ? -5.386 -8.806 -4.843 1.00 97.75 113 VAL A N 1
ATOM 888 C CA . VAL A 1 113 ? -5.659 -9.893 -3.909 1.00 97.75 113 VAL A CA 1
ATOM 889 C C . VAL A 1 113 ? -7.129 -9.907 -3.523 1.00 97.75 113 VAL A C 1
ATOM 891 O O . VAL A 1 113 ? -7.813 -8.891 -3.656 1.00 97.75 113 VAL A O 1
ATOM 894 N N . ARG A 1 114 ? -7.614 -11.042 -3.033 1.00 98.25 114 ARG A N 1
ATOM 895 C CA . ARG A 1 114 ? -8.953 -11.213 -2.476 1.00 98.25 114 ARG A CA 1
ATOM 896 C C . ARG A 1 114 ? -8.845 -11.638 -1.018 1.00 98.25 114 ARG A C 1
ATOM 898 O O . ARG A 1 114 ? -8.112 -12.567 -0.713 1.00 98.25 114 ARG A O 1
ATOM 905 N N . GLY A 1 115 ? -9.549 -10.954 -0.123 1.00 98.31 115 GLY A N 1
ATOM 906 C CA . GLY A 1 115 ? -9.577 -11.303 1.295 1.00 98.31 115 GLY A CA 1
ATOM 907 C C . GLY A 1 115 ? -10.225 -12.662 1.547 1.00 98.31 115 GLY A C 1
ATOM 908 O O . GLY A 1 115 ? -11.222 -13.003 0.906 1.00 98.31 115 GLY A O 1
ATOM 909 N N . LEU A 1 116 ? -9.664 -13.415 2.494 1.00 98.38 116 LEU A N 1
ATOM 910 C CA . LEU A 1 116 ? -10.191 -14.706 2.947 1.00 98.38 116 LEU A CA 1
ATOM 911 C C . LEU A 1 116 ? -11.114 -14.586 4.169 1.00 98.38 116 LEU A C 1
ATOM 913 O O . LEU A 1 116 ? -11.671 -15.586 4.602 1.00 98.38 116 LEU A O 1
ATOM 917 N N . GLY A 1 117 ? -11.285 -13.384 4.734 1.00 97.56 117 GLY A N 1
ATOM 918 C CA . GLY A 1 117 ? -12.182 -13.177 5.875 1.00 97.56 117 GLY A CA 1
ATOM 919 C C . GLY A 1 117 ? -11.657 -13.742 7.197 1.00 97.56 117 GLY A C 1
ATOM 920 O O . GLY A 1 117 ? -12.427 -14.23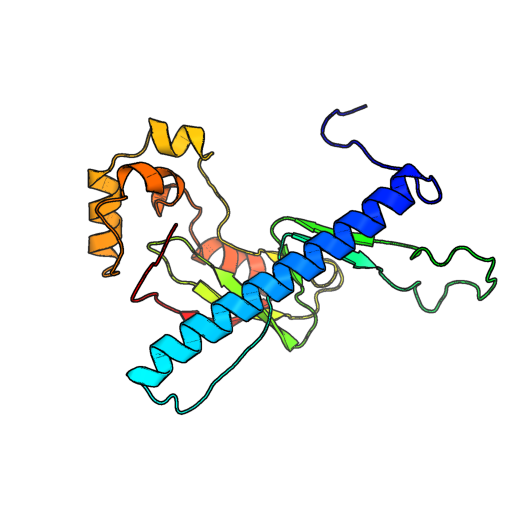5 8.013 1.00 97.56 117 GLY A O 1
ATOM 921 N N . ASN A 1 118 ? -10.338 -13.713 7.409 1.00 97.31 118 ASN A N 1
ATOM 922 C CA . ASN A 1 118 ? -9.731 -14.243 8.627 1.00 97.31 118 ASN A CA 1
ATOM 923 C C . ASN A 1 118 ? -10.111 -13.388 9.857 1.00 97.31 118 ASN A C 1
ATOM 925 O O . ASN A 1 118 ? -9.618 -12.266 10.026 1.00 97.31 118 ASN A O 1
ATOM 929 N N . GLU A 1 119 ? -10.981 -13.925 10.717 1.00 95.19 119 GLU A N 1
ATOM 930 C CA . GLU A 1 119 ? -11.490 -13.243 11.914 1.00 95.19 119 GLU A CA 1
ATOM 931 C C . GLU A 1 119 ? -10.407 -12.993 12.975 1.00 95.19 119 GLU A C 1
ATOM 933 O O . GLU A 1 119 ? -10.406 -11.924 13.590 1.00 95.19 119 GLU A O 1
ATOM 938 N N . ASP A 1 120 ? -9.439 -13.905 13.134 1.00 95.62 120 ASP A N 1
ATOM 939 C CA . ASP A 1 120 ? -8.318 -13.746 14.076 1.00 95.62 120 ASP A CA 1
ATOM 940 C C . ASP A 1 120 ? -7.430 -12.550 13.694 1.00 95.62 120 ASP A C 1
ATOM 942 O O . ASP A 1 120 ? -6.859 -11.872 14.552 1.00 95.62 120 ASP A O 1
ATOM 946 N N . ALA A 1 121 ? -7.352 -12.251 12.395 1.00 95.38 121 ALA A N 1
ATOM 947 C CA . ALA A 1 121 ? -6.680 -11.075 11.856 1.00 95.38 121 ALA A CA 1
ATOM 948 C C . ALA A 1 121 ? -7.593 -9.838 11.763 1.00 95.38 121 ALA A C 1
ATOM 950 O O . ALA A 1 121 ? -7.208 -8.842 11.149 1.00 95.38 121 ALA A O 1
ATOM 951 N N . LEU A 1 122 ? -8.805 -9.874 12.330 1.00 95.44 122 LEU A N 1
ATOM 952 C CA . LEU A 1 122 ? -9.811 -8.813 12.208 1.00 95.44 122 LEU A CA 1
ATOM 953 C C . LEU A 1 122 ? -10.069 -8.434 10.740 1.00 95.44 122 LEU A C 1
ATOM 955 O O . LEU A 1 122 ? -10.129 -7.249 10.390 1.00 95.44 122 LEU A O 1
ATOM 959 N N . ASN A 1 123 ? -10.153 -9.440 9.862 1.00 96.50 123 ASN A N 1
ATOM 960 C CA . ASN A 1 123 ? -10.366 -9.269 8.426 1.00 96.50 123 ASN A CA 1
ATOM 961 C C . ASN A 1 123 ? -9.369 -8.274 7.811 1.00 96.50 123 ASN A C 1
ATOM 963 O O . ASN A 1 123 ? -9.758 -7.297 7.163 1.00 96.50 123 ASN A O 1
ATOM 967 N N . THR A 1 124 ? -8.078 -8.455 8.091 1.00 97.44 124 THR A N 1
ATOM 968 C CA . THR A 1 124 ? -7.014 -7.520 7.703 1.00 97.44 124 THR A CA 1
ATOM 969 C C . THR A 1 124 ? -5.841 -8.256 7.067 1.00 97.44 124 THR A C 1
ATOM 971 O O . THR A 1 124 ? -5.505 -9.365 7.467 1.00 97.44 124 THR A O 1
ATOM 974 N N . ALA A 1 125 ? -5.189 -7.611 6.099 1.00 97.38 125 ALA A N 1
ATOM 975 C CA . ALA A 1 125 ? -3.963 -8.100 5.472 1.00 97.38 125 ALA A CA 1
ATOM 976 C C . ALA A 1 125 ? -2.903 -6.987 5.352 1.00 97.38 125 ALA A C 1
ATOM 978 O O . ALA A 1 125 ? -3.243 -5.799 5.437 1.00 97.38 125 ALA A O 1
ATOM 979 N N . PRO A 1 126 ? -1.614 -7.322 5.157 1.00 95.19 126 PRO A N 1
ATOM 980 C CA . PRO A 1 126 ? -0.570 -6.331 4.914 1.00 95.19 126 PRO A CA 1
ATOM 981 C C . PRO A 1 126 ? -0.874 -5.466 3.691 1.00 95.19 126 PRO A C 1
ATOM 983 O O . PRO A 1 126 ? -1.334 -5.958 2.663 1.00 95.19 126 PRO A O 1
ATOM 986 N N . HIS A 1 127 ? -0.582 -4.164 3.777 1.00 93.56 127 HIS A N 1
ATOM 987 C CA . HIS A 1 127 ? -0.758 -3.298 2.616 1.00 93.56 127 HIS A CA 1
ATOM 988 C C . HIS A 1 127 ? 0.349 -3.466 1.589 1.00 93.56 127 HIS A C 1
ATOM 990 O O . HIS A 1 127 ? 0.053 -3.290 0.432 1.00 93.56 127 HIS A O 1
ATOM 996 N N . GLY A 1 128 ? 1.598 -3.748 1.956 1.00 91.06 128 GLY A N 1
ATOM 997 C CA . GLY A 1 128 ? 2.710 -3.762 1.003 1.00 91.06 128 GLY A CA 1
ATOM 998 C C . GLY A 1 128 ? 3.980 -4.347 1.601 1.00 91.06 128 GLY A C 1
ATOM 999 O O . GLY A 1 128 ? 3.991 -4.749 2.763 1.00 91.06 128 GLY A O 1
ATOM 1000 N N . ALA A 1 129 ? 5.066 -4.328 0.826 1.00 82.44 129 ALA A N 1
ATOM 1001 C CA . ALA A 1 129 ? 6.359 -4.901 1.217 1.00 82.44 129 ALA A CA 1
ATOM 1002 C C . ALA A 1 129 ? 6.883 -4.398 2.580 1.00 82.44 129 ALA A C 1
ATOM 1004 O O . ALA A 1 129 ? 7.538 -5.119 3.330 1.00 82.44 129 ALA A O 1
ATOM 1005 N N . GLY A 1 130 ? 6.593 -3.140 2.923 1.00 85.19 130 GLY A N 1
ATOM 1006 C CA . GLY A 1 130 ? 7.170 -2.489 4.094 1.00 85.19 130 GLY A CA 1
ATOM 1007 C C . GLY A 1 130 ? 8.653 -2.160 3.894 1.00 85.19 130 GLY A C 1
ATOM 1008 O O . GLY A 1 130 ? 9.369 -2.762 3.092 1.00 85.19 130 GLY A O 1
ATOM 1009 N N . ARG A 1 131 ? 9.127 -1.140 4.606 1.00 88.94 131 ARG A N 1
ATOM 1010 C CA . ARG A 1 131 ? 10.498 -0.645 4.445 1.00 88.94 131 ARG A CA 1
ATOM 1011 C C . ARG A 1 131 ? 11.473 -1.470 5.281 1.00 88.94 131 ARG A C 1
ATOM 1013 O O . ARG A 1 131 ? 11.183 -1.753 6.442 1.00 88.94 131 ARG A O 1
ATOM 1020 N N . MET A 1 132 ? 12.631 -1.791 4.711 1.00 91.00 132 MET A N 1
ATOM 1021 C CA . MET A 1 132 ? 13.803 -2.252 5.466 1.00 91.00 132 MET A CA 1
ATOM 1022 C C . MET A 1 132 ? 14.628 -1.066 5.960 1.00 91.00 132 MET A C 1
ATOM 1024 O O . MET A 1 132 ? 15.096 -1.078 7.092 1.00 91.00 132 MET A O 1
ATOM 1028 N N . LEU A 1 133 ? 14.746 -0.022 5.131 1.00 89.75 133 LEU A N 1
ATOM 1029 C CA . LEU A 1 133 ? 15.493 1.191 5.454 1.00 89.75 133 LEU A CA 1
ATOM 1030 C C . LEU A 1 133 ? 14.550 2.365 5.720 1.00 89.75 133 LEU A C 1
ATOM 1032 O O . LEU A 1 133 ? 13.635 2.671 4.938 1.00 89.75 133 LEU A O 1
ATOM 1036 N N . GLY A 1 134 ? 14.812 3.094 6.806 1.00 91.12 134 GLY A N 1
ATOM 1037 C CA . GLY A 1 134 ? 14.161 4.380 7.041 1.00 91.12 134 GLY A CA 1
ATOM 1038 C C . GLY A 1 134 ? 14.460 5.356 5.896 1.00 91.12 134 GLY A C 1
ATOM 1039 O O . GLY A 1 134 ? 15.509 5.278 5.264 1.00 91.12 134 GLY A O 1
ATOM 1040 N N . ARG A 1 135 ? 13.567 6.316 5.621 1.00 91.69 135 ARG A N 1
ATOM 1041 C CA . ARG A 1 135 ? 13.747 7.258 4.491 1.00 91.69 135 ARG A CA 1
ATOM 1042 C C . ARG A 1 135 ? 15.083 8.002 4.536 1.00 91.69 135 ARG A C 1
ATOM 1044 O O . ARG A 1 135 ? 15.782 8.106 3.536 1.00 91.69 135 ARG A O 1
ATOM 1051 N N . GLY A 1 136 ? 15.445 8.510 5.714 1.00 92.00 136 GLY A N 1
ATOM 1052 C CA . GLY A 1 136 ? 16.704 9.231 5.900 1.00 92.00 136 GLY A CA 1
ATOM 1053 C C . GLY A 1 136 ? 17.934 8.332 5.801 1.00 92.00 136 GLY A C 1
ATOM 1054 O O . GLY A 1 136 ? 18.990 8.808 5.413 1.00 92.00 136 GLY A O 1
ATOM 1055 N N . GLU A 1 137 ? 17.803 7.053 6.147 1.00 92.88 137 GLU A N 1
ATOM 1056 C CA . GLU A 1 137 ? 18.882 6.079 6.007 1.00 92.88 137 GLU A CA 1
ATOM 1057 C C . GLU A 1 137 ? 19.089 5.709 4.544 1.00 92.88 137 GLU A C 1
ATOM 1059 O O . GLU A 1 137 ? 20.195 5.887 4.052 1.00 92.88 137 GLU A O 1
ATOM 1064 N N . ALA A 1 138 ? 18.018 5.352 3.830 1.00 92.62 138 ALA A N 1
ATOM 1065 C CA . ALA A 1 138 ? 18.061 5.044 2.404 1.00 92.62 138 ALA A CA 1
ATOM 1066 C C . ALA A 1 138 ? 18.746 6.157 1.591 1.00 92.62 138 ALA A C 1
ATOM 1068 O O . ALA A 1 138 ? 19.633 5.892 0.792 1.00 92.62 138 ALA A O 1
ATOM 1069 N N 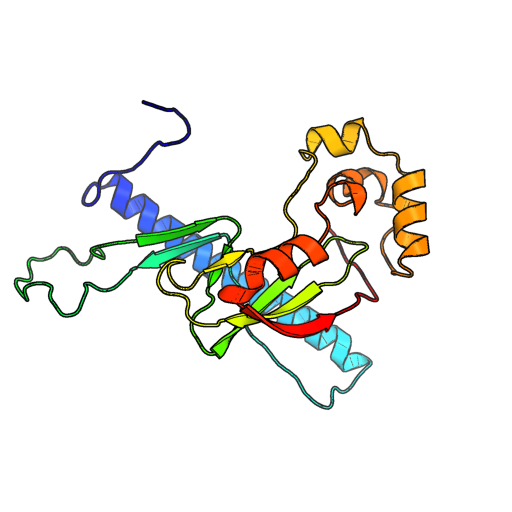. ARG A 1 139 ? 18.423 7.428 1.867 1.00 91.69 139 ARG A N 1
ATOM 1070 C CA . ARG A 1 139 ? 19.065 8.580 1.202 1.00 91.69 139 ARG A CA 1
ATOM 1071 C C . ARG A 1 139 ? 20.553 8.747 1.510 1.00 91.69 139 ARG A C 1
ATOM 1073 O O . ARG A 1 139 ? 21.243 9.426 0.761 1.00 91.69 139 ARG A O 1
ATOM 1080 N N . ARG A 1 140 ? 21.032 8.221 2.639 1.00 92.75 140 ARG A N 1
ATOM 1081 C CA . ARG A 1 140 ? 22.447 8.297 3.031 1.00 92.75 140 ARG A CA 1
ATOM 1082 C C . ARG A 1 140 ? 23.254 7.107 2.531 1.00 92.75 140 ARG A C 1
ATOM 1084 O O . ARG A 1 140 ? 24.455 7.261 2.349 1.00 92.75 140 ARG A O 1
ATOM 1091 N N . THR A 1 141 ? 22.627 5.941 2.404 1.00 93.19 141 THR A N 1
ATOM 1092 C CA . THR A 1 141 ? 23.329 4.674 2.169 1.00 93.19 141 THR A CA 1
ATOM 1093 C C . THR A 1 141 ? 23.207 4.166 0.742 1.00 93.19 141 THR A C 1
ATOM 1095 O O . THR A 1 141 ? 24.128 3.499 0.286 1.00 93.19 141 THR A O 1
ATOM 1098 N N . LEU A 1 142 ? 22.110 4.465 0.041 1.00 94.44 142 LEU A N 1
ATOM 1099 C CA . LEU A 1 142 ? 21.872 3.951 -1.306 1.00 94.44 142 LEU A CA 1
ATOM 1100 C C . LEU A 1 142 ? 22.507 4.848 -2.370 1.00 94.44 142 LEU A C 1
ATOM 1102 O O . LEU A 1 142 ? 22.466 6.078 -2.276 1.00 94.44 142 LEU A O 1
ATOM 1106 N N . SER A 1 143 ? 23.064 4.222 -3.407 1.00 96.25 143 SER A N 1
ATOM 1107 C CA . SER A 1 143 ? 23.623 4.922 -4.559 1.00 96.25 143 SER A CA 1
ATOM 1108 C C . SER A 1 143 ? 22.566 5.195 -5.627 1.00 96.25 143 SER A C 1
ATOM 1110 O O . SER A 1 143 ? 21.732 4.349 -5.951 1.00 96.25 143 SER A O 1
ATOM 1112 N N . VAL A 1 144 ? 22.649 6.374 -6.245 1.00 95.31 144 VAL A N 1
ATOM 1113 C CA . VAL A 1 144 ? 21.819 6.738 -7.403 1.00 95.31 144 VAL A CA 1
ATOM 1114 C C . VAL A 1 144 ? 22.096 5.823 -8.596 1.00 95.31 144 VAL A C 1
ATOM 1116 O O . VAL A 1 144 ? 21.166 5.471 -9.320 1.00 95.31 144 VAL A O 1
ATOM 1119 N N . ASP A 1 145 ? 23.352 5.431 -8.802 1.00 95.94 145 ASP A N 1
ATOM 1120 C CA . ASP A 1 145 ? 23.738 4.591 -9.938 1.00 95.94 145 ASP A CA 1
ATOM 1121 C C . ASP A 1 145 ? 23.275 3.142 -9.743 1.00 95.94 145 ASP A C 1
ATOM 1123 O O . ASP A 1 145 ? 22.793 2.516 -10.689 1.00 95.94 145 ASP A O 1
ATOM 1127 N N . GLU A 1 146 ? 23.328 2.638 -8.506 1.00 94.88 146 GLU A N 1
ATOM 1128 C CA . GLU A 1 146 ? 22.760 1.330 -8.152 1.00 94.88 146 GLU A CA 1
ATOM 1129 C C . GLU A 1 146 ? 21.243 1.346 -8.328 1.00 94.88 146 GLU A C 1
ATOM 1131 O O . GLU A 1 146 ? 20.704 0.481 -9.010 1.00 94.88 146 GLU A O 1
ATOM 1136 N N . PHE A 1 147 ? 20.558 2.381 -7.831 1.00 95.25 147 PHE A N 1
ATOM 1137 C CA . PHE A 1 147 ? 19.113 2.516 -8.007 1.00 95.25 147 PHE A CA 1
ATOM 1138 C C . PHE A 1 147 ? 18.710 2.565 -9.492 1.00 95.25 147 PHE A C 1
ATOM 1140 O O . PHE A 1 147 ? 17.760 1.899 -9.906 1.00 95.25 147 PHE A O 1
ATOM 1147 N N . LYS A 1 148 ? 19.447 3.301 -10.332 1.00 95.31 148 LYS A N 1
ATOM 1148 C CA . LYS A 1 148 ? 19.211 3.303 -11.784 1.00 95.31 148 LYS A CA 1
ATOM 1149 C C . LYS A 1 148 ? 19.414 1.926 -12.406 1.00 95.31 148 LYS A C 1
ATOM 1151 O O . LYS A 1 148 ? 18.578 1.517 -13.205 1.00 95.31 148 LYS A O 1
ATOM 1156 N N . SER A 1 149 ? 20.468 1.221 -12.003 1.00 95.25 149 SER A N 1
ATOM 1157 C CA . SER A 1 149 ? 20.761 -0.133 -12.480 1.00 95.25 149 SER A CA 1
ATOM 1158 C C . SER A 1 149 ? 19.667 -1.126 -12.070 1.00 95.25 149 SER A C 1
ATOM 1160 O O . SER A 1 149 ? 19.230 -1.926 -12.891 1.00 95.25 149 SER A O 1
ATOM 1162 N N . GLU A 1 150 ? 19.164 -1.040 -10.832 1.00 94.25 150 GLU A N 1
ATOM 1163 C CA . GLU A 1 150 ? 18.029 -1.843 -10.350 1.00 94.25 150 GLU A CA 1
ATOM 1164 C C . GLU A 1 150 ? 16.773 -1.597 -11.200 1.00 94.25 150 GLU A C 1
ATOM 1166 O O . GLU A 1 150 ? 16.101 -2.537 -11.624 1.00 94.25 150 GLU A O 1
ATOM 1171 N N . MET A 1 151 ? 16.465 -0.330 -11.488 1.00 94.88 151 MET A N 1
ATOM 1172 C CA . MET A 1 151 ? 15.299 0.040 -12.291 1.00 94.88 151 MET 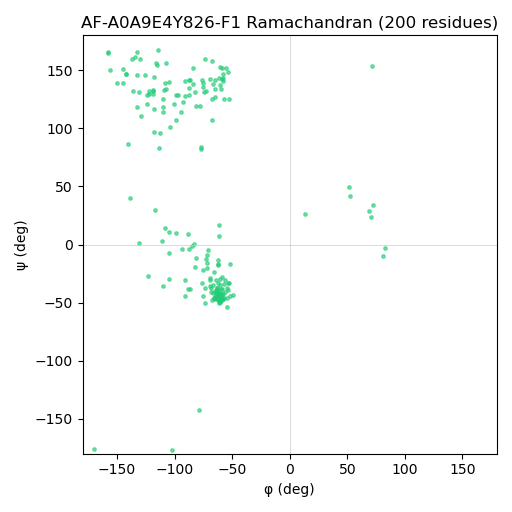A CA 1
ATOM 1173 C C . MET A 1 151 ? 15.429 -0.362 -13.766 1.00 94.88 151 MET A C 1
ATOM 1175 O O . MET A 1 151 ? 14.432 -0.748 -14.381 1.00 94.88 151 MET A O 1
ATOM 1179 N N . GLU A 1 152 ? 16.634 -0.283 -14.333 1.00 93.62 152 GLU A N 1
ATOM 1180 C CA . GLU A 1 152 ? 16.932 -0.755 -15.689 1.00 93.62 152 GLU A CA 1
ATOM 1181 C C . GLU A 1 152 ? 16.787 -2.276 -15.785 1.00 93.62 152 GLU A C 1
ATOM 1183 O O . GLU A 1 152 ? 16.103 -2.767 -16.681 1.00 93.62 152 GLU A O 1
ATOM 1188 N N . ALA A 1 153 ? 17.334 -3.017 -14.816 1.00 94.19 153 ALA A N 1
ATOM 1189 C CA . ALA A 1 153 ? 17.175 -4.466 -14.727 1.00 94.19 153 ALA A CA 1
ATOM 1190 C C . ALA A 1 153 ? 15.701 -4.880 -14.578 1.00 94.19 153 ALA A C 1
ATOM 1192 O O . ALA A 1 153 ? 15.280 -5.889 -15.142 1.00 94.19 153 ALA A O 1
ATOM 1193 N N . ALA A 1 154 ? 14.901 -4.079 -13.868 1.00 92.81 154 ALA A N 1
ATOM 1194 C CA . ALA A 1 154 ? 13.461 -4.283 -13.747 1.00 92.81 154 ALA A CA 1
ATOM 1195 C C . ALA A 1 154 ? 12.677 -3.948 -15.035 1.00 92.81 154 ALA A C 1
ATOM 1197 O O . ALA A 1 154 ? 11.492 -4.274 -15.118 1.00 92.81 154 ALA A O 1
ATOM 1198 N N . GLY A 1 155 ? 13.297 -3.288 -16.021 1.00 93.81 155 GLY A N 1
ATOM 1199 C CA . GLY A 1 155 ? 12.692 -2.974 -17.318 1.00 93.81 155 GLY A CA 1
ATOM 1200 C C . GLY A 1 155 ? 11.565 -1.937 -17.264 1.00 93.81 155 GLY A C 1
ATOM 1201 O O . GLY A 1 155 ? 10.648 -1.989 -18.085 1.00 93.81 155 GLY A O 1
ATOM 1202 N N . ARG A 1 156 ? 11.593 -1.012 -16.293 1.00 91.88 156 ARG A N 1
ATOM 1203 C CA . ARG A 1 156 ? 10.478 -0.082 -16.018 1.00 91.88 156 ARG A CA 1
ATOM 1204 C C . ARG A 1 156 ? 10.814 1.343 -16.432 1.00 91.88 156 ARG A C 1
ATOM 1206 O O . ARG A 1 156 ? 11.906 1.835 -16.163 1.00 91.88 156 ARG A O 1
ATOM 1213 N N . VAL A 1 157 ? 9.852 2.046 -17.026 1.00 93.81 157 VAL A N 1
ATOM 1214 C CA . VAL A 1 157 ? 9.992 3.465 -17.380 1.00 93.81 157 VAL A CA 1
ATOM 1215 C C . VAL A 1 157 ? 9.702 4.329 -16.156 1.00 93.81 157 VAL A C 1
ATOM 1217 O O . VAL A 1 157 ? 8.691 4.149 -15.482 1.00 93.81 157 VAL A O 1
ATOM 1220 N N . TRP A 1 158 ? 10.572 5.288 -15.860 1.00 94.75 158 TRP A N 1
ATOM 1221 C CA . TRP A 1 158 ? 10.423 6.199 -14.724 1.00 94.75 158 TRP A CA 1
ATOM 1222 C C . TRP A 1 158 ? 11.233 7.483 -14.947 1.00 94.75 158 TRP A C 1
ATOM 1224 O O . TRP A 1 158 ? 12.086 7.543 -15.835 1.00 94.75 158 TRP A O 1
ATOM 1234 N N . ASP A 1 159 ? 10.976 8.518 -14.145 1.00 93.94 159 ASP A N 1
ATOM 1235 C CA . ASP A 1 159 ? 11.724 9.780 -14.213 1.00 93.94 159 ASP A CA 1
ATOM 1236 C C . ASP A 1 159 ? 13.102 9.647 -13.540 1.00 93.94 159 ASP A C 1
ATOM 1238 O O . ASP A 1 159 ? 13.304 10.025 -12.383 1.00 93.94 159 ASP A O 1
ATOM 1242 N N . MET A 1 160 ? 14.069 9.104 -14.286 1.00 92.38 160 MET A N 1
ATOM 1243 C CA . MET A 1 160 ? 15.444 8.893 -13.816 1.00 92.38 160 MET A CA 1
ATOM 1244 C C . MET A 1 160 ? 16.186 10.191 -13.457 1.00 92.38 160 MET A C 1
ATOM 1246 O O . MET A 1 160 ? 17.212 10.143 -12.775 1.00 92.38 160 MET A O 1
ATOM 1250 N N . HIS A 1 161 ? 15.694 11.358 -13.895 1.00 92.25 161 HIS A N 1
ATOM 1251 C CA . HIS A 1 161 ? 16.273 12.651 -13.523 1.00 92.25 161 HIS A CA 1
ATOM 1252 C C . HIS A 1 161 ? 15.981 13.017 -12.065 1.00 92.25 161 HIS A C 1
ATOM 1254 O O . HIS A 1 161 ? 16.655 13.883 -11.515 1.00 92.25 161 HIS A O 1
ATOM 1260 N N . ARG A 1 162 ? 15.010 12.345 -11.436 1.00 92.62 162 ARG A N 1
ATOM 1261 C CA . ARG A 1 162 ? 14.659 12.491 -10.016 1.00 92.62 162 ARG A CA 1
ATOM 1262 C C . ARG A 1 162 ? 15.260 11.404 -9.128 1.00 92.62 162 ARG A C 1
ATOM 1264 O O . ARG A 1 162 ? 14.858 11.280 -7.973 1.00 92.62 162 ARG A O 1
ATOM 1271 N N . ALA A 1 163 ? 16.176 10.589 -9.649 1.00 91.12 163 ALA A N 1
ATOM 1272 C CA . ALA A 1 163 ? 16.728 9.443 -8.930 1.00 91.12 163 ALA A CA 1
ATOM 1273 C C . ALA A 1 163 ? 17.309 9.813 -7.553 1.00 91.12 163 ALA A C 1
ATOM 1275 O O . ALA A 1 163 ? 17.079 9.101 -6.582 1.00 91.12 163 ALA A O 1
ATOM 1276 N N . ASP A 1 164 ? 17.978 10.962 -7.451 1.00 91.00 164 ASP A N 1
ATOM 1277 C CA . ASP A 1 164 ? 18.515 11.528 -6.208 1.00 91.00 164 ASP A CA 1
ATOM 1278 C C . ASP A 1 164 ? 17.433 11.777 -5.142 1.00 91.00 164 ASP A C 1
ATOM 1280 O O . ASP A 1 164 ? 17.641 11.530 -3.954 1.00 91.00 164 ASP A O 1
ATOM 1284 N N . ARG A 1 165 ? 16.250 12.231 -5.566 1.00 91.62 165 ARG A N 1
ATOM 1285 C CA . ARG A 1 165 ? 15.104 12.518 -4.688 1.00 91.62 165 ARG A CA 1
ATOM 1286 C C . ARG A 1 165 ? 14.294 11.279 -4.339 1.00 91.62 165 ARG A C 1
ATOM 1288 O O . ARG A 1 165 ? 13.539 11.315 -3.372 1.00 91.62 165 ARG A O 1
ATOM 1295 N N . LEU A 1 166 ? 14.442 10.223 -5.131 1.00 92.31 166 LEU A N 1
ATOM 1296 C CA . LEU A 1 166 ? 13.683 8.981 -5.041 1.00 92.31 166 LEU A CA 1
ATOM 1297 C C . LEU A 1 166 ? 14.498 7.828 -4.441 1.00 92.31 166 LEU A C 1
ATOM 1299 O O . LEU A 1 166 ? 14.026 6.698 -4.450 1.00 92.31 166 LEU A O 1
ATOM 1303 N N . LEU A 1 167 ? 15.681 8.086 -3.872 1.00 92.12 167 LEU A N 1
ATOM 1304 C CA . LEU A 1 167 ? 16.485 7.052 -3.206 1.00 92.12 167 LEU A CA 1
ATOM 1305 C C . LEU A 1 167 ? 15.730 6.353 -2.073 1.00 92.12 167 LEU A C 1
ATOM 1307 O O . LEU A 1 167 ? 15.891 5.156 -1.866 1.00 92.12 167 LEU A O 1
ATOM 1311 N N . ASP A 1 168 ? 14.856 7.062 -1.353 1.00 89.88 168 ASP A N 1
ATOM 1312 C CA . ASP A 1 168 ? 14.009 6.411 -0.358 1.00 89.88 168 ASP A CA 1
ATOM 1313 C C . ASP A 1 168 ? 12.918 5.523 -0.969 1.00 89.88 168 ASP A C 1
ATOM 1315 O O . ASP A 1 168 ? 12.237 4.823 -0.233 1.00 89.88 168 ASP A O 1
ATOM 1319 N N . GLU A 1 169 ? 12.764 5.487 -2.283 1.00 90.25 169 GLU A N 1
ATOM 1320 C CA . GLU A 1 169 ? 11.804 4.650 -2.999 1.00 90.25 169 GLU A CA 1
ATOM 1321 C C . GLU A 1 169 ? 12.470 3.528 -3.811 1.00 90.25 169 GLU A C 1
ATOM 1323 O O . GLU A 1 169 ? 11.770 2.766 -4.485 1.00 90.25 169 GLU A O 1
ATOM 1328 N N . ALA A 1 170 ? 13.800 3.409 -3.718 1.00 91.44 170 ALA A N 1
ATOM 1329 C CA . ALA A 1 170 ? 14.568 2.363 -4.377 1.00 91.44 170 ALA A CA 1
ATOM 1330 C C . ALA A 1 170 ? 14.094 0.958 -3.953 1.00 91.44 170 ALA A C 1
ATOM 1332 O O . ALA A 1 170 ? 13.748 0.768 -2.781 1.00 91.44 170 ALA A O 1
ATOM 1333 N N . PRO A 1 171 ? 14.084 -0.032 -4.866 1.00 91.38 171 PRO A N 1
ATOM 1334 C CA . PRO A 1 171 ? 13.727 -1.417 -4.552 1.00 91.38 171 PRO A CA 1
ATOM 1335 C C . PRO A 1 171 ? 14.459 -1.971 -3.328 1.00 91.38 171 PRO A C 1
ATOM 1337 O O . PRO A 1 171 ? 13.823 -2.529 -2.436 1.00 91.38 171 PRO A O 1
ATOM 1340 N N . SER A 1 172 ? 15.762 -1.709 -3.221 1.00 91.88 172 SER A N 1
ATOM 1341 C CA . SER A 1 172 ? 16.602 -2.098 -2.080 1.00 91.88 172 SER A CA 1
ATOM 1342 C C . SER A 1 172 ? 16.202 -1.481 -0.727 1.00 91.88 172 SER A C 1
ATOM 1344 O O . SER A 1 172 ? 16.633 -1.960 0.323 1.00 91.88 172 SER A O 1
ATOM 1346 N N . ALA A 1 173 ? 15.334 -0.462 -0.697 1.00 92.31 173 ALA A N 1
ATOM 1347 C CA . ALA A 1 173 ? 14.799 0.106 0.542 1.00 92.31 173 ALA A CA 1
ATOM 1348 C C . ALA A 1 173 ? 13.627 -0.703 1.139 1.00 92.31 173 ALA A C 1
ATOM 1350 O O . ALA A 1 173 ? 13.225 -0.441 2.283 1.00 92.31 173 ALA A O 1
ATOM 1351 N N . TYR A 1 174 ? 13.069 -1.661 0.393 1.00 90.75 174 TYR A N 1
ATOM 1352 C CA . TYR A 1 174 ? 11.870 -2.429 0.740 1.00 90.75 174 TYR A CA 1
ATOM 1353 C C . TYR A 1 174 ? 12.169 -3.914 0.944 1.00 90.75 174 TYR A C 1
ATOM 1355 O O . TYR A 1 174 ? 13.127 -4.449 0.395 1.00 90.75 174 TYR A O 1
ATOM 1363 N N . LYS A 1 175 ? 11.333 -4.594 1.736 1.00 89.81 175 LYS A N 1
ATOM 1364 C CA . LYS A 1 175 ? 11.415 -6.056 1.857 1.00 89.81 175 LYS A CA 1
ATOM 1365 C C . LYS A 1 175 ? 11.017 -6.723 0.530 1.00 89.81 175 LYS A C 1
ATOM 1367 O O . LYS A 1 175 ? 10.276 -6.119 -0.249 1.00 89.81 175 LYS A O 1
ATOM 1372 N N . PRO A 1 176 ? 11.438 -7.973 0.285 1.00 91.44 176 PRO A N 1
ATOM 1373 C CA . PRO A 1 176 ? 10.911 -8.763 -0.823 1.00 91.44 176 PRO A CA 1
ATOM 1374 C C . PRO A 1 176 ? 9.388 -8.887 -0.713 1.00 91.44 176 PRO A C 1
ATOM 1376 O O . PRO A 1 176 ? 8.868 -9.304 0.326 1.00 91.44 176 PRO A O 1
ATOM 1379 N N . ILE A 1 177 ? 8.670 -8.496 -1.766 1.00 93.38 177 ILE A N 1
ATOM 1380 C CA . ILE A 1 177 ? 7.202 -8.518 -1.767 1.00 93.38 177 ILE A CA 1
ATOM 1381 C C . ILE A 1 177 ? 6.679 -9.957 -1.769 1.00 93.38 177 ILE A C 1
ATOM 1383 O O . ILE A 1 177 ? 5.660 -10.249 -1.155 1.00 93.38 177 ILE A O 1
ATOM 1387 N N . GLU A 1 178 ? 7.430 -10.870 -2.378 1.00 93.00 178 GLU A N 1
ATOM 1388 C CA . GLU A 1 178 ? 7.134 -12.296 -2.473 1.00 93.00 178 GLU A CA 1
ATOM 1389 C C . GLU A 1 178 ? 7.033 -12.935 -1.085 1.00 93.00 178 GLU A C 1
ATOM 1391 O O . GLU A 1 178 ? 6.142 -13.746 -0.849 1.00 93.00 178 GLU A O 1
ATOM 1396 N N . GLN A 1 179 ? 7.893 -12.520 -0.146 1.00 93.94 179 GLN A N 1
ATOM 1397 C CA . GLN A 1 179 ? 7.823 -12.993 1.236 1.00 93.94 179 GLN A CA 1
ATOM 1398 C C . GLN A 1 179 ? 6.552 -12.494 1.929 1.00 93.94 179 GLN A C 1
ATOM 1400 O O . GLN A 1 179 ? 5.897 -13.264 2.616 1.00 93.94 179 GLN A O 1
ATOM 1405 N N . VAL A 1 180 ? 6.166 -11.231 1.716 1.00 94.12 180 VAL A N 1
ATOM 1406 C CA . VAL A 1 180 ? 4.930 -10.680 2.298 1.00 94.12 180 VAL A CA 1
ATOM 1407 C C . VAL A 1 180 ? 3.696 -11.411 1.773 1.00 94.12 180 VAL A C 1
ATOM 1409 O O . VAL A 1 180 ? 2.780 -11.675 2.545 1.00 94.12 180 VAL A O 1
ATOM 1412 N N . ILE A 1 181 ? 3.675 -11.761 0.484 1.00 96.19 181 ILE A N 1
ATOM 1413 C CA . ILE A 1 181 ? 2.594 -12.560 -0.102 1.00 96.19 181 ILE A CA 1
ATOM 1414 C C . ILE A 1 181 ? 2.579 -13.972 0.492 1.00 96.19 181 ILE A C 1
ATOM 1416 O O . ILE A 1 181 ? 1.517 -14.430 0.904 1.00 96.19 181 ILE A O 1
ATOM 1420 N N . ALA A 1 182 ? 3.737 -14.632 0.593 1.00 96.00 182 ALA A N 1
ATOM 1421 C CA . ALA A 1 182 ? 3.845 -15.964 1.188 1.00 96.00 182 ALA A CA 1
ATOM 1422 C C . ALA A 1 182 ? 3.392 -15.994 2.658 1.00 96.00 182 ALA A C 1
ATOM 1424 O O . ALA A 1 182 ? 2.665 -16.900 3.048 1.00 96.00 182 ALA A O 1
ATOM 1425 N N . ASP A 1 183 ? 3.754 -14.982 3.448 1.00 96.00 183 ASP A N 1
ATOM 1426 C CA . ASP A 1 183 ? 3.364 -14.864 4.860 1.00 96.00 183 ASP A CA 1
ATOM 1427 C C . ASP A 1 183 ? 1.874 -14.512 5.051 1.00 96.00 183 ASP A C 1
ATOM 1429 O O . ASP A 1 183 ? 1.381 -14.502 6.179 1.00 96.00 183 ASP A O 1
ATOM 1433 N N . SER A 1 184 ? 1.157 -14.179 3.971 1.00 96.44 184 SER A N 1
ATOM 1434 C CA . SER A 1 184 ? -0.252 -13.759 3.999 1.00 96.44 184 SER A CA 1
ATOM 1435 C C . SER A 1 184 ? -1.212 -14.812 3.431 1.00 96.44 184 SER A C 1
ATOM 1437 O O . SER A 1 184 ? -2.371 -14.491 3.163 1.00 96.44 184 SER A O 1
ATOM 1439 N N . ASP A 1 185 ? -0.759 -16.054 3.253 1.00 95.81 185 ASP A N 1
ATOM 1440 C CA . ASP A 1 185 ? -1.516 -17.160 2.644 1.00 95.81 185 ASP A CA 1
ATOM 1441 C C . ASP A 1 185 ? -2.858 -17.468 3.338 1.00 95.81 185 ASP A C 1
ATOM 1443 O O . ASP A 1 185 ? -3.820 -17.865 2.685 1.00 95.81 185 ASP A O 1
ATOM 1447 N N . GLN A 1 186 ? -2.954 -17.234 4.649 1.00 97.25 186 GLN A N 1
ATOM 1448 C CA . GLN A 1 186 ? -4.182 -17.387 5.440 1.00 97.25 186 GLN A CA 1
ATOM 1449 C C . GLN A 1 186 ? -5.076 -16.138 5.469 1.00 97.25 186 GLN A C 1
ATOM 1451 O O . GLN A 1 186 ? -6.144 -16.160 6.084 1.00 97.25 186 GLN A O 1
ATOM 1456 N N . LEU A 1 187 ? -4.637 -15.031 4.866 1.00 98.06 187 LEU A N 1
ATOM 1457 C CA . LEU A 1 187 ? -5.327 -13.738 4.908 1.00 98.06 187 LEU A CA 1
ATOM 1458 C C . LEU A 1 187 ? -5.919 -13.362 3.550 1.00 98.06 187 LEU A C 1
ATOM 1460 O O . LEU A 1 187 ? -6.982 -12.740 3.488 1.00 98.06 187 LEU A O 1
ATOM 1464 N N . ILE A 1 188 ? -5.218 -13.713 2.472 1.00 98.06 188 ILE A N 1
ATOM 1465 C CA . ILE A 1 188 ? -5.535 -13.297 1.110 1.00 98.06 188 ILE A CA 1
ATOM 1466 C C . ILE A 1 188 ? -5.221 -14.385 0.080 1.00 98.06 188 ILE A C 1
ATOM 1468 O O . ILE A 1 188 ? -4.273 -15.150 0.218 1.00 98.06 188 ILE A O 1
ATOM 1472 N N . GLU A 1 189 ? -5.969 -14.370 -1.017 1.00 98.19 189 GLU A N 1
ATOM 1473 C CA . GLU A 1 189 ? -5.677 -15.097 -2.251 1.00 98.19 189 GLU A CA 1
ATOM 1474 C C . GLU A 1 189 ? -5.171 -14.123 -3.326 1.00 98.19 189 GLU A C 1
ATOM 1476 O O . GLU A 1 189 ? -5.683 -13.009 -3.459 1.00 98.19 189 GLU A O 1
ATOM 1481 N N . VAL A 1 190 ? -4.163 -14.517 -4.111 1.00 97.94 190 VAL A N 1
ATOM 1482 C CA . VAL A 1 190 ? -3.660 -13.700 -5.227 1.00 97.94 190 VAL A CA 1
ATOM 1483 C C . VAL A 1 190 ? -4.545 -13.891 -6.456 1.00 97.94 190 VAL A C 1
ATOM 1485 O O . VAL A 1 190 ? -4.618 -14.977 -7.018 1.00 97.94 190 VAL A O 1
ATOM 1488 N N . GLU A 1 191 ? -5.149 -12.800 -6.921 1.00 96.81 191 GLU A N 1
ATOM 1489 C CA . GLU A 1 191 ? -5.970 -12.762 -8.136 1.00 96.81 191 GLU A CA 1
ATOM 1490 C C . GLU A 1 191 ? -5.137 -12.411 -9.372 1.00 96.81 191 GLU A C 1
ATOM 1492 O O . GLU A 1 191 ? -5.276 -13.024 -10.429 1.00 96.81 191 GLU A O 1
ATOM 1497 N N . TYR A 1 192 ? -4.260 -11.409 -9.246 1.00 96.56 192 TYR A N 1
ATOM 1498 C CA . TYR A 1 192 ? -3.395 -10.960 -10.336 1.00 96.56 192 TYR A CA 1
ATOM 1499 C C . TYR A 1 192 ? -2.036 -10.514 -9.806 1.00 96.56 192 TYR A C 1
ATOM 1501 O O . TYR A 1 192 ? -1.955 -9.772 -8.827 1.00 96.56 192 TYR A O 1
ATOM 1509 N N . GLN A 1 193 ? -0.978 -10.883 -10.523 1.00 96.81 193 GLN A N 1
ATOM 1510 C CA . GLN A 1 193 ? 0.350 -10.289 -10.392 1.00 96.81 193 GLN A CA 1
ATOM 1511 C C . GLN A 1 193 ? 0.521 -9.217 -11.474 1.00 96.81 193 GLN A C 1
ATOM 1513 O O . GLN A 1 193 ? 0.263 -9.462 -12.653 1.00 96.81 193 GLN A O 1
ATOM 1518 N N . LEU A 1 194 ? 0.924 -8.014 -11.068 1.00 94.94 194 LEU A N 1
ATOM 1519 C CA . LEU A 1 194 ? 1.036 -6.833 -11.918 1.00 94.94 194 LEU A CA 1
ATOM 1520 C C . LEU A 1 194 ? 2.485 -6.349 -11.983 1.00 94.94 194 LEU A C 1
ATOM 1522 O O . LEU A 1 194 ? 3.032 -5.861 -10.991 1.00 94.94 194 LEU A O 1
ATOM 1526 N N . SER A 1 195 ? 3.066 -6.384 -13.178 1.00 93.88 195 SER A N 1
ATOM 1527 C CA . SER A 1 195 ? 4.349 -5.737 -13.460 1.00 93.88 195 SER A CA 1
ATOM 1528 C C . SER A 1 195 ? 4.123 -4.327 -13.996 1.00 93.88 195 SER A C 1
ATOM 1530 O O . SER A 1 195 ? 3.438 -4.125 -15.001 1.00 93.88 195 SER A O 1
ATOM 1532 N N . ALA A 1 196 ? 4.686 -3.327 -13.317 1.00 91.44 196 ALA A N 1
ATOM 1533 C CA . ALA A 1 196 ? 4.534 -1.939 -13.729 1.00 91.44 196 ALA A CA 1
ATOM 1534 C C . ALA A 1 196 ? 5.391 -1.645 -14.964 1.00 91.44 196 ALA A C 1
ATOM 1536 O O . ALA A 1 196 ? 6.587 -1.924 -14.979 1.00 91.44 196 ALA A O 1
ATOM 1537 N N . ILE A 1 197 ? 4.786 -1.0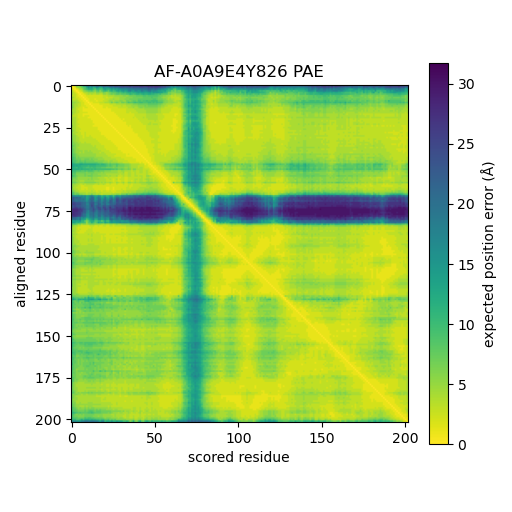14 -15.969 1.00 91.06 197 ILE A N 1
ATOM 1538 C CA . ILE A 1 197 ? 5.492 -0.539 -17.168 1.00 91.06 197 ILE A CA 1
ATOM 1539 C C . ILE A 1 197 ? 6.024 0.883 -16.944 1.00 91.06 197 ILE A C 1
ATOM 1541 O O . ILE A 1 197 ? 7.125 1.215 -17.378 1.00 91.06 197 ILE A O 1
ATOM 1545 N N . ILE A 1 198 ? 5.247 1.726 -16.253 1.00 92.25 198 ILE A N 1
ATOM 1546 C CA . ILE A 1 198 ? 5.559 3.137 -16.007 1.00 92.25 198 ILE A CA 1
ATOM 1547 C C . ILE A 1 198 ? 5.376 3.448 -14.520 1.00 92.25 198 ILE A C 1
ATOM 1549 O O . ILE A 1 198 ? 4.324 3.165 -13.951 1.00 92.25 198 ILE A O 1
ATOM 1553 N N . ASN A 1 199 ? 6.371 4.098 -13.918 1.00 92.62 199 ASN A N 1
ATOM 1554 C CA . ASN A 1 199 ? 6.308 4.668 -12.579 1.00 92.62 199 ASN A CA 1
ATOM 1555 C C . ASN A 1 199 ? 6.303 6.200 -12.649 1.00 92.62 199 ASN A C 1
ATOM 1557 O O . ASN A 1 199 ? 7.303 6.825 -13.005 1.00 92.62 199 ASN A O 1
ATOM 1561 N N . CYS A 1 200 ? 5.194 6.814 -12.239 1.00 89.19 200 CYS A N 1
ATOM 1562 C CA . CYS A 1 200 ? 5.084 8.263 -12.081 1.00 89.19 200 CYS A CA 1
ATOM 1563 C C . CYS A 1 200 ? 5.134 8.612 -10.590 1.00 89.19 200 CYS A C 1
ATOM 1565 O O . CYS A 1 200 ? 4.136 8.452 -9.889 1.00 89.19 200 CYS A O 1
ATOM 1567 N N . LYS A 1 201 ? 6.293 9.076 -10.100 1.00 86.88 201 LYS A N 1
ATOM 1568 C CA . LYS A 1 201 ? 6.491 9.420 -8.683 1.00 86.88 201 LYS A CA 1
ATOM 1569 C C . LYS A 1 201 ? 6.844 10.899 -8.504 1.00 86.88 201 LYS A C 1
ATOM 1571 O O . LYS A 1 201 ? 7.647 11.449 -9.261 1.00 86.88 201 LYS A O 1
ATOM 1576 N N . GLY A 1 202 ? 6.158 11.536 -7.554 1.00 72.94 202 GLY A N 1
ATOM 1577 C CA . GLY A 1 202 ? 6.176 12.980 -7.291 1.00 72.94 202 GLY A CA 1
ATOM 1578 C C . GLY A 1 202 ? 7.234 13.406 -6.295 1.00 72.94 202 GLY A C 1
ATOM 1579 O O . GLY A 1 202 ? 7.456 12.648 -5.328 1.00 72.94 202 GLY A O 1
#

Nearest PDB structures (foldseek):
  8odp-assembly1_A  TM=8.072E-01  e=1.319E-09  Homo sapiens
  8dcb-assembly2_B  TM=7.934E-01  e=1.007E-08  Pyrococcus horikoshii OT3
  4dwr-assembly3_C  TM=7.962E-01  e=1.990E-07  Pyrococcus horikoshii
  7p3b-assembly1_A  TM=7.222E-01  e=7.087E-07  Homo sapiens

pLDDT: mean 89.37, std 12.21, range [41.91, 98.38]

Radius of gyration: 20.25 Å; Cα contacts (8 Å, |Δi|>4): 284; chains: 1; bounding box: 54×34×56 Å